Protein AF-A0AA88H3X4-F1 (afdb_monomer)

Nearest PDB structures (foldseek):
  3l4t-assembly1_A  TM=9.032E-01  e=1.169E-15  Homo sapiens
  2qmj-assembly1_A  TM=9.087E-01  e=2.671E-15  Homo sapiens
  3lpo-assembly3_C  TM=8.860E-01  e=9.380E-16  Homo sapiens
  7p2z-assembly1_AaA  TM=8.743E-01  e=2.189E-13  Homo sapiens
  3wen-assembly1_A  TM=8.353E-01  e=8.386E-11  Beta vulgaris

Secondary structure (DSSP, 8-state):
-EEEE--TTS-EEETTT-PBP---TTSEEEE---TT----EEETTEEEEEEPP-SSHHHHTTSPEEEEEE--TTSEEEEEEEE--SS-TTTTTTT--EEEEEEEEE-SSSEEEEEEEEEEE--GGGGG-EEEEEEEES--SSSEEEEEETTEE---EEEETTTTEEEE-S--EESSS-EEEEEEE-

InterPro domains:
  IPR013780 Glycosyl hydrolase, all-beta [G3DSA:2.60.40.1180] (2-49)
  IPR013780 Glycosyl hydrolase, all-beta [G3DSA:2.60.40.1180] (50-185)
  IPR048395 Glycosyl hydrolase family 31, C-terminal domain [PF21365] (2-48)

pLDDT: mean 96.77, std 2.0, range [88.94, 98.88]

Foldseek 3Di:
DDKDAAPPVWWKAFPPPLFTDDADPRRIDDDDDPPVDDTDIDTAQEKDKDFDDDPDPVVRVLGAIEIEHRHIPQRKHKYKDKAAPVDDPCCVVVLRIKMKIWIWHAPDPWKIKIKIDIPGQNNPCLQSYFHFKYKYWPAAAPDWPFKDKQNHTADQWDADNVGRIIMHGRDGHGNRHMIMMMITHD

Radius of gyration: 17.68 Å; Cα contacts (8 Å, |Δi|>4): 444; chains: 1; bounding box: 44×42×45 Å

Solvent-accessible surface area (backbone atoms only — not comparable to full-atom values): 9965 Å² total; per-residue (Å²): 101,45,83,41,81,48,71,80,94,50,44,40,23,36,64,87,81,38,40,67,66,77,52,46,100,88,25,36,36,81,39,76,40,57,99,91,43,81,77,51,70,42,56,29,37,31,33,47,77,42,63,47,85,50,99,42,68,87,58,21,75,76,40,43,31,32,37,40,37,25,28,24,95,81,43,28,21,37,32,65,47,81,45,58,88,88,73,69,81,62,32,77,83,71,45,40,25,23,29,30,41,36,42,34,39,52,83,52,99,38,34,35,38,39,37,42,38,52,78,37,76,48,27,70,71,43,58,80,32,31,35,34,35,40,37,36,26,61,49,80,44,70,46,76,76,46,38,24,52,73,83,39,80,56,78,58,60,51,74,43,46,94,47,13,35,37,40,39,46,88,46,79,42,48,56,65,46,66,50,40,38,40,37,30,38,80

Structure (mmCIF, N/CA/C/O backbone):
data_AF-A0AA88H3X4-F1
#
_entry.id   AF-A0AA88H3X4-F1
#
loop_
_atom_site.group_PDB
_atom_site.id
_atom_site.type_symbol
_atom_site.label_atom_id
_atom_site.label_alt_id
_atom_site.label_comp_id
_atom_site.label_asym_id
_atom_site.label_entity_id
_atom_site.label_seq_id
_atom_site.pdbx_PDB_ins_code
_atom_site.Cartn_x
_atom_site.Cartn_y
_atom_site.Cartn_z
_atom_site.occupancy
_atom_site.B_iso_or_equiv
_atom_site.auth_seq_id
_atom_site.auth_comp_id
_atom_site.auth_asym_id
_atom_site.auth_atom_id
_atom_site.pdbx_PDB_model_num
ATOM 1 N N . MET A 1 1 ? 14.697 -20.948 -12.585 1.00 88.94 1 MET A N 1
ATOM 2 C CA . MET A 1 1 ? 14.042 -19.770 -13.194 1.00 88.94 1 MET A CA 1
ATOM 3 C C . MET A 1 1 ? 12.749 -20.228 -13.835 1.00 88.94 1 MET A C 1
ATOM 5 O O . MET A 1 1 ? 12.667 -21.395 -14.205 1.00 88.94 1 MET A O 1
ATOM 9 N N . VAL A 1 2 ? 11.775 -19.336 -13.970 1.00 93.38 2 VAL A N 1
ATOM 10 C CA . VAL A 1 2 ? 10.568 -19.564 -14.773 1.00 93.38 2 VAL A CA 1
ATOM 11 C C . VAL A 1 2 ? 10.402 -18.415 -15.760 1.00 93.38 2 VAL A C 1
ATOM 13 O O . VAL A 1 2 ? 10.620 -17.261 -15.397 1.00 93.38 2 VAL A O 1
ATOM 16 N N . HIS A 1 3 ? 10.032 -18.744 -16.994 1.00 96.12 3 HIS A N 1
ATOM 17 C CA . HIS A 1 3 ? 9.720 -17.769 -18.032 1.00 96.12 3 HIS A CA 1
ATOM 18 C C . HIS A 1 3 ? 8.239 -17.403 -17.918 1.00 96.12 3 HIS A C 1
ATOM 20 O O . HIS A 1 3 ? 7.375 -18.252 -18.148 1.00 96.12 3 HIS A O 1
ATOM 26 N N . ALA A 1 4 ? 7.940 -16.180 -17.485 1.00 96.69 4 ALA A N 1
ATOM 27 C CA . ALA A 1 4 ? 6.591 -15.773 -17.109 1.00 96.69 4 ALA A CA 1
ATOM 28 C C . ALA A 1 4 ? 6.125 -14.551 -17.902 1.00 96.69 4 ALA A C 1
ATOM 30 O O . ALA A 1 4 ? 6.890 -13.616 -18.130 1.00 96.69 4 ALA A O 1
ATOM 31 N N . TYR A 1 5 ? 4.850 -14.557 -18.289 1.00 97.06 5 TYR A N 1
ATOM 32 C CA . TYR A 1 5 ? 4.199 -13.410 -18.913 1.00 97.06 5 TYR A CA 1
ATOM 33 C C . TYR A 1 5 ? 3.761 -12.391 -17.858 1.00 97.06 5 TYR A C 1
ATOM 35 O O . TYR A 1 5 ? 3.094 -12.742 -16.883 1.00 97.06 5 TYR A O 1
ATOM 43 N N . PHE A 1 6 ? 4.063 -11.120 -18.102 1.00 97.44 6 PHE A N 1
ATOM 44 C CA . PHE A 1 6 ? 3.642 -9.980 -17.302 1.00 97.44 6 PHE A CA 1
ATOM 45 C C . PHE A 1 6 ? 2.730 -9.073 -18.138 1.00 97.44 6 PHE A C 1
ATOM 47 O O . PHE A 1 6 ? 3.184 -8.464 -19.108 1.00 97.44 6 PHE A O 1
ATOM 54 N N . PRO A 1 7 ? 1.442 -8.931 -17.770 1.00 95.62 7 PRO A N 1
ATOM 55 C CA . PRO A 1 7 ? 0.517 -8.070 -18.498 1.00 95.62 7 PRO A CA 1
ATOM 56 C C . PRO A 1 7 ? 1.018 -6.622 -18.593 1.00 95.62 7 PRO A C 1
ATOM 58 O O . PRO A 1 7 ? 1.178 -5.949 -17.572 1.00 95.62 7 PRO A O 1
ATOM 61 N N . SER A 1 8 ? 1.184 -6.121 -19.821 1.00 92.19 8 SER A N 1
ATOM 62 C CA . SER A 1 8 ? 1.786 -4.809 -20.126 1.00 92.19 8 SER A CA 1
ATOM 63 C C . SER A 1 8 ? 0.947 -3.599 -19.707 1.00 92.19 8 SER A C 1
ATOM 65 O O . SER A 1 8 ? 1.437 -2.475 -19.677 1.00 92.19 8 SER A O 1
ATOM 67 N N . SER A 1 9 ? -0.317 -3.813 -19.335 1.00 90.19 9 SER A N 1
ATOM 68 C CA . SER A 1 9 ? -1.214 -2.766 -18.821 1.00 90.19 9 SER A CA 1
ATOM 69 C C . SER A 1 9 ? -0.794 -2.175 -17.466 1.00 90.19 9 SER A C 1
ATOM 71 O O . SER A 1 9 ? -1.491 -1.312 -16.932 1.00 90.19 9 SER A O 1
ATOM 73 N N . SER A 1 10 ? 0.269 -2.690 -16.842 1.00 92.88 10 SER A N 1
ATOM 74 C CA . SER A 1 10 ? 0.661 -2.300 -15.494 1.00 92.88 10 SER A CA 1
ATOM 75 C C . SER A 1 10 ? 2.145 -2.520 -15.231 1.00 92.88 10 SER A C 1
ATOM 77 O O . SER A 1 10 ? 2.826 -3.252 -15.946 1.00 92.88 10 SER A O 1
ATOM 79 N N . ILE A 1 11 ? 2.617 -1.890 -14.160 1.00 96.62 11 ILE A N 1
ATOM 80 C CA . ILE A 1 11 ? 3.927 -2.152 -13.575 1.00 96.62 11 ILE A CA 1
ATOM 81 C C . ILE A 1 11 ? 3.783 -3.329 -12.609 1.00 96.62 11 ILE A C 1
ATOM 83 O O . ILE A 1 11 ? 2.755 -3.463 -11.943 1.00 96.62 11 ILE A O 1
ATOM 87 N N . TRP A 1 12 ? 4.809 -4.168 -12.518 1.00 98.12 12 TRP A N 1
ATOM 88 C CA . TRP A 1 12 ? 4.856 -5.293 -11.591 1.00 98.12 12 TRP A CA 1
ATOM 89 C C . TRP A 1 12 ? 6.077 -5.163 -10.697 1.00 98.12 12 TRP A C 1
ATOM 91 O O . TRP A 1 12 ? 7.164 -4.865 -11.184 1.00 98.12 12 TRP A O 1
ATOM 101 N N . TYR A 1 13 ? 5.897 -5.390 -9.402 1.00 98.25 13 TYR A N 1
ATOM 102 C CA . TYR A 1 13 ? 6.960 -5.335 -8.407 1.00 98.25 13 TYR A CA 1
ATOM 103 C C . TYR A 1 13 ? 7.118 -6.696 -7.744 1.00 98.25 13 TYR A C 1
ATOM 105 O O . TYR A 1 13 ? 6.120 -7.300 -7.368 1.00 98.25 13 TYR A O 1
ATOM 113 N N . ASP A 1 14 ? 8.341 -7.175 -7.565 1.00 96.75 14 ASP A N 1
ATOM 114 C CA . ASP A 1 14 ? 8.616 -8.363 -6.759 1.00 96.75 14 ASP A CA 1
ATOM 115 C C . ASP A 1 14 ? 8.102 -8.166 -5.322 1.00 96.75 14 ASP A C 1
ATOM 117 O O . ASP A 1 14 ? 8.343 -7.134 -4.695 1.00 96.75 14 ASP A O 1
ATOM 121 N N . TYR A 1 15 ? 7.368 -9.141 -4.788 1.00 96.06 15 TYR A N 1
ATOM 122 C CA . TYR A 1 15 ? 6.722 -9.029 -3.477 1.00 96.06 15 TYR A CA 1
ATOM 123 C C . TYR A 1 15 ? 7.723 -8.958 -2.313 1.00 96.06 15 TYR A C 1
ATOM 125 O O . TYR A 1 15 ? 7.434 -8.330 -1.292 1.00 96.06 15 TYR A O 1
ATOM 133 N N . TYR A 1 16 ? 8.885 -9.599 -2.447 1.00 93.81 16 TYR A N 1
ATOM 134 C CA . TYR A 1 16 ? 9.859 -9.737 -1.363 1.00 93.81 16 TYR A CA 1
ATOM 135 C C . TYR A 1 16 ? 10.829 -8.550 -1.311 1.00 93.81 16 TYR A C 1
ATOM 137 O O . TYR A 1 16 ? 11.045 -7.946 -0.261 1.00 93.81 16 TYR A O 1
ATOM 145 N N . GLY A 1 17 ? 11.413 -8.211 -2.457 1.00 92.25 17 GLY A N 1
ATOM 146 C CA . GLY A 1 17 ? 12.406 -7.165 -2.649 1.00 92.25 17 GLY A CA 1
ATOM 147 C C . GLY A 1 17 ? 11.831 -5.842 -3.150 1.00 92.25 17 GLY A C 1
ATOM 148 O O . GLY A 1 17 ? 12.506 -4.821 -3.053 1.00 92.25 17 GLY A O 1
ATOM 149 N N . GLY A 1 18 ? 10.600 -5.802 -3.656 1.00 96.00 18 GLY A N 1
ATOM 150 C CA . GLY A 1 18 ? 9.983 -4.570 -4.159 1.00 96.00 18 GLY A CA 1
ATOM 151 C C . GLY A 1 18 ? 10.575 -4.058 -5.476 1.00 96.00 18 GLY A C 1
ATOM 152 O O . GLY A 1 18 ? 10.276 -2.937 -5.881 1.00 96.00 18 GLY A O 1
ATOM 153 N N . GLN A 1 19 ? 11.424 -4.850 -6.135 1.00 96.31 19 GLN A N 1
ATOM 154 C CA . GLN A 1 19 ? 12.060 -4.485 -7.399 1.00 96.31 19 GLN A CA 1
ATOM 155 C C . GLN A 1 19 ? 11.031 -4.492 -8.525 1.00 96.31 19 GLN A C 1
ATOM 157 O O . GLN A 1 19 ? 10.244 -5.428 -8.637 1.00 96.31 19 GLN A O 1
ATOM 162 N N . GLN A 1 20 ? 11.053 -3.476 -9.382 1.00 96.50 20 GLN A N 1
ATOM 163 C CA . GLN A 1 20 ? 10.222 -3.475 -10.577 1.00 96.50 20 GLN A CA 1
ATOM 164 C C . GLN A 1 20 ? 10.706 -4.545 -11.570 1.00 96.50 20 GLN A C 1
ATOM 166 O O . GLN A 1 20 ? 11.883 -4.594 -11.928 1.00 96.50 20 GLN A O 1
ATOM 171 N N . VAL A 1 21 ? 9.781 -5.365 -12.061 1.00 96.06 21 VAL A N 1
ATOM 172 C CA . VAL A 1 21 ? 10.028 -6.303 -13.158 1.00 96.06 21 VAL A CA 1
ATOM 173 C C . VAL A 1 21 ? 10.183 -5.517 -14.456 1.00 96.06 21 VAL A C 1
ATOM 175 O O . VAL A 1 21 ? 9.422 -4.585 -14.723 1.00 96.06 21 VAL A O 1
ATOM 178 N N . SER A 1 22 ? 11.147 -5.920 -15.282 1.00 93.19 22 SER A N 1
ATOM 179 C CA . SER A 1 22 ? 11.373 -5.360 -16.619 1.00 93.19 22 SER A CA 1
ATOM 180 C C . SER A 1 22 ? 11.138 -6.436 -17.683 1.00 93.19 22 SER A C 1
ATOM 182 O O . SER A 1 22 ? 12.099 -7.086 -18.097 1.00 93.19 22 SER A O 1
ATOM 184 N N . PRO A 1 23 ? 9.879 -6.678 -18.098 1.00 94.06 23 PRO A N 1
ATOM 185 C CA . PRO A 1 23 ? 9.593 -7.618 -19.173 1.00 94.06 23 PRO A CA 1
ATOM 186 C C . PRO A 1 23 ? 10.193 -7.153 -20.501 1.00 94.06 23 PRO A C 1
ATOM 188 O O . PRO A 1 23 ? 10.325 -5.952 -20.750 1.00 94.06 23 PRO A O 1
ATOM 191 N N . GLY A 1 24 ? 10.522 -8.113 -21.362 1.00 91.25 24 GLY A N 1
ATOM 192 C CA . GLY A 1 24 ? 10.868 -7.870 -22.754 1.00 91.25 24 GLY A CA 1
ATOM 193 C C . GLY A 1 24 ? 9.712 -7.240 -23.532 1.00 91.25 24 GLY A C 1
ATOM 194 O O . GLY A 1 24 ? 8.592 -7.084 -23.041 1.00 91.25 24 GLY A O 1
ATOM 195 N N . THR A 1 25 ? 9.969 -6.879 -24.788 1.00 90.62 25 THR A N 1
ATOM 196 C CA . THR A 1 25 ? 8.952 -6.281 -25.671 1.00 90.62 25 THR A CA 1
ATOM 197 C C . THR A 1 25 ? 7.786 -7.226 -25.984 1.00 90.62 25 THR A C 1
ATOM 199 O O . THR A 1 25 ? 6.717 -6.764 -26.375 1.00 90.62 25 THR A O 1
ATOM 202 N N . ASP A 1 26 ? 7.972 -8.530 -25.789 1.00 92.69 26 ASP A N 1
ATOM 203 C CA . ASP A 1 26 ? 6.954 -9.583 -25.867 1.00 92.69 26 ASP A CA 1
ATOM 204 C C . ASP A 1 26 ? 6.108 -9.719 -24.584 1.00 92.69 26 ASP A C 1
ATOM 206 O O . ASP A 1 26 ? 5.132 -10.471 -24.556 1.00 92.69 26 ASP A O 1
ATOM 210 N N . GLY A 1 27 ? 6.449 -8.970 -23.530 1.00 95.00 27 GLY A N 1
ATOM 211 C CA . GLY A 1 27 ? 5.783 -8.997 -22.233 1.00 95.00 27 GLY A CA 1
ATOM 212 C C . GLY A 1 27 ? 6.243 -10.129 -21.315 1.00 95.00 27 GLY A C 1
ATOM 213 O O . GLY A 1 27 ? 5.625 -10.326 -20.273 1.00 95.00 27 GLY A O 1
ATOM 214 N N . TYR A 1 28 ? 7.304 -10.864 -21.653 1.00 97.19 28 TYR A N 1
ATOM 215 C CA . TYR A 1 28 ? 7.821 -11.944 -20.813 1.00 97.19 28 TYR A CA 1
ATOM 216 C C . TYR A 1 28 ? 9.079 -11.535 -20.044 1.00 97.19 28 TYR A C 1
ATOM 218 O O . TYR A 1 28 ? 9.852 -10.686 -20.481 1.00 97.19 28 TYR A O 1
ATOM 226 N N . ALA A 1 29 ? 9.300 -12.148 -18.883 1.00 96.38 29 ALA A N 1
ATOM 227 C CA . ALA A 1 29 ? 10.552 -12.046 -18.140 1.00 96.38 29 ALA A CA 1
ATOM 228 C C . ALA A 1 29 ? 10.930 -13.399 -17.532 1.00 96.38 29 ALA A C 1
ATOM 230 O O . ALA A 1 29 ? 10.062 -14.161 -17.095 1.00 96.38 29 ALA A O 1
ATOM 231 N N . ASP A 1 30 ? 12.232 -13.663 -17.447 1.00 95.50 30 ASP A N 1
ATOM 232 C CA . ASP A 1 30 ? 12.750 -14.761 -16.639 1.00 95.50 30 ASP A CA 1
ATOM 233 C C . ASP A 1 30 ? 12.841 -14.315 -15.182 1.00 95.50 30 ASP A C 1
ATOM 235 O O . ASP A 1 30 ? 13.535 -13.353 -14.850 1.00 95.50 30 ASP A O 1
ATOM 239 N N . VAL A 1 31 ? 12.140 -15.024 -14.300 1.00 94.69 31 VAL A N 1
ATOM 240 C CA . VAL A 1 31 ? 12.148 -14.735 -12.864 1.00 94.69 31 VAL A CA 1
ATOM 241 C C . VAL A 1 31 ? 12.778 -15.867 -12.069 1.00 94.69 31 VAL A C 1
ATOM 243 O O . VAL A 1 31 ? 12.653 -17.059 -12.386 1.00 94.69 31 VAL A O 1
ATOM 246 N N . ASN A 1 32 ? 13.488 -15.484 -11.010 1.00 92.50 32 ASN A N 1
ATOM 247 C CA . ASN A 1 32 ? 14.066 -16.437 -10.078 1.00 92.50 32 ASN A CA 1
ATOM 248 C C . ASN A 1 32 ? 12.949 -17.158 -9.317 1.00 92.50 32 ASN A C 1
ATOM 250 O O . ASN A 1 32 ? 12.068 -16.540 -8.732 1.00 92.50 32 ASN A O 1
ATOM 254 N N . ALA A 1 33 ? 13.011 -18.485 -9.351 1.00 93.62 33 ALA A N 1
ATOM 255 C CA . ALA A 1 33 ? 12.082 -19.389 -8.683 1.00 93.62 33 ALA A CA 1
ATOM 256 C C . ALA A 1 33 ? 12.889 -20.585 -8.150 1.00 93.62 33 ALA A C 1
ATOM 258 O O . ALA A 1 33 ? 12.890 -21.653 -8.773 1.00 93.62 33 ALA A O 1
ATOM 259 N N . PRO A 1 34 ? 13.726 -20.376 -7.117 1.00 94.44 34 PRO A N 1
ATOM 260 C CA . PRO A 1 34 ? 14.387 -21.474 -6.421 1.00 94.44 34 PRO A CA 1
ATOM 261 C C . PRO A 1 34 ? 13.350 -22.356 -5.706 1.00 94.44 34 PRO A C 1
ATOM 263 O O . PRO A 1 34 ? 12.201 -21.961 -5.524 1.00 94.44 34 PRO A O 1
ATOM 266 N N . LEU A 1 35 ? 13.748 -23.565 -5.300 1.00 95.44 35 LEU A N 1
ATOM 267 C CA . LEU A 1 35 ? 12.832 -24.558 -4.714 1.00 95.44 35 LEU A CA 1
ATOM 268 C C . LEU A 1 35 ? 12.121 -24.077 -3.438 1.00 95.44 35 LEU A C 1
ATOM 270 O O . LEU A 1 35 ? 11.059 -24.593 -3.103 1.00 95.44 35 LEU A O 1
ATOM 274 N N . ASP A 1 36 ? 12.707 -23.116 -2.730 1.00 95.25 36 ASP A N 1
ATOM 275 C CA . ASP A 1 36 ? 12.213 -22.563 -1.471 1.00 95.25 36 ASP A CA 1
ATOM 276 C C . ASP A 1 36 ? 11.421 -21.255 -1.635 1.00 95.25 36 ASP A C 1
ATOM 278 O O . ASP A 1 36 ? 10.876 -20.750 -0.654 1.00 95.25 36 ASP A O 1
ATOM 282 N N . THR A 1 37 ? 11.332 -20.703 -2.851 1.00 92.75 37 THR A N 1
ATOM 283 C CA . THR A 1 37 ? 10.716 -19.392 -3.084 1.00 92.75 37 THR A CA 1
ATOM 284 C C . THR A 1 37 ? 9.799 -19.415 -4.299 1.00 92.75 37 THR A C 1
ATOM 286 O O . THR A 1 37 ? 10.232 -19.591 -5.439 1.00 92.75 37 THR A O 1
ATOM 289 N N . MET A 1 38 ? 8.512 -19.158 -4.059 1.00 94.94 38 MET A N 1
ATOM 290 C CA . MET A 1 38 ? 7.544 -18.941 -5.129 1.00 94.94 38 MET A CA 1
ATOM 291 C C . MET A 1 38 ? 7.626 -17.487 -5.621 1.00 94.94 38 MET A C 1
ATOM 293 O O . MET A 1 38 ? 7.558 -16.578 -4.795 1.00 94.94 38 MET A O 1
ATOM 297 N N . PRO A 1 39 ? 7.732 -17.229 -6.937 1.00 95.38 39 PRO A N 1
ATOM 298 C CA . PRO A 1 39 ? 7.762 -15.867 -7.460 1.00 95.38 39 PRO A CA 1
ATOM 299 C C . PRO A 1 39 ? 6.381 -15.211 -7.324 1.00 95.38 39 PRO A C 1
ATOM 301 O O . PRO A 1 39 ? 5.411 -15.643 -7.948 1.00 95.38 39 PRO A O 1
ATOM 304 N N . ILE A 1 40 ? 6.288 -14.151 -6.520 1.00 97.06 40 ILE A N 1
ATOM 305 C CA . ILE A 1 40 ? 5.051 -13.397 -6.271 1.00 97.06 40 ILE A CA 1
ATOM 306 C C . ILE A 1 40 ? 5.296 -11.941 -6.643 1.00 97.06 40 ILE A C 1
ATOM 308 O O . ILE A 1 40 ? 6.313 -11.366 -6.266 1.00 97.06 40 ILE A O 1
ATOM 312 N N . HIS A 1 41 ? 4.340 -11.334 -7.345 1.00 97.69 41 HIS A N 1
ATOM 313 C CA . HIS A 1 41 ? 4.450 -9.952 -7.794 1.00 97.69 41 HIS A CA 1
ATOM 314 C C . HIS A 1 41 ? 3.217 -9.133 -7.420 1.00 97.69 41 HIS A C 1
ATOM 316 O O . HIS A 1 41 ? 2.086 -9.617 -7.449 1.00 97.69 41 HIS A O 1
ATOM 322 N N . ILE A 1 42 ? 3.450 -7.870 -7.084 1.00 98.31 42 ILE A N 1
ATOM 323 C CA . ILE A 1 42 ? 2.444 -6.871 -6.753 1.00 98.31 42 ILE A CA 1
ATOM 324 C C . ILE A 1 42 ? 2.222 -5.992 -7.978 1.00 98.31 42 ILE A C 1
ATOM 326 O O . ILE A 1 42 ? 3.165 -5.452 -8.556 1.00 98.31 42 ILE A O 1
ATOM 330 N N . ARG A 1 43 ? 0.959 -5.821 -8.357 1.00 98.44 43 ARG A N 1
ATOM 331 C CA . ARG A 1 43 ? 0.566 -4.917 -9.434 1.00 98.44 43 ARG A CA 1
ATOM 332 C C . ARG A 1 43 ? 0.641 -3.459 -8.966 1.00 98.44 43 ARG A C 1
ATOM 334 O O . ARG A 1 43 ? 0.105 -3.121 -7.912 1.00 98.44 43 ARG A O 1
ATOM 341 N N . GLY A 1 44 ? 1.253 -2.592 -9.766 1.00 98.69 44 GLY A N 1
ATOM 342 C CA . GLY A 1 44 ? 1.237 -1.145 -9.563 1.00 98.69 44 GLY A CA 1
ATOM 343 C C . GLY A 1 44 ? -0.173 -0.562 -9.677 1.00 98.69 44 GLY A C 1
ATOM 344 O O . GLY A 1 44 ? -1.009 -1.053 -10.435 1.00 98.69 44 GLY A O 1
ATOM 345 N N . GLY A 1 45 ? -0.443 0.490 -8.913 1.00 98.62 45 GLY A N 1
ATOM 346 C CA . GLY A 1 45 ? -1.768 1.093 -8.778 1.00 98.62 45 GLY A CA 1
ATOM 347 C C . GLY A 1 45 ? -2.541 0.612 -7.553 1.00 98.62 45 GLY A C 1
ATOM 348 O O . GLY A 1 45 ? -3.651 1.091 -7.318 1.00 98.62 45 GLY A O 1
ATOM 349 N N . TYR A 1 46 ? -1.968 -0.286 -6.748 1.00 98.69 46 TYR A N 1
ATOM 350 C CA . TYR A 1 46 ? -2.659 -0.917 -5.627 1.00 98.69 46 TYR A CA 1
ATOM 351 C C . TYR A 1 46 ? -1.943 -0.713 -4.292 1.00 98.69 46 TYR A C 1
ATOM 353 O O . TYR A 1 46 ? -0.715 -0.732 -4.200 1.00 98.69 46 TYR A O 1
ATOM 361 N N . ILE A 1 47 ? -2.743 -0.533 -3.242 1.00 98.88 47 ILE A N 1
ATOM 362 C CA . ILE A 1 47 ? -2.296 -0.489 -1.850 1.00 98.88 47 ILE A CA 1
ATOM 363 C C . ILE A 1 47 ? -2.780 -1.756 -1.151 1.00 98.88 47 ILE A C 1
ATOM 365 O O . ILE A 1 47 ? -3.979 -2.031 -1.125 1.00 98.88 47 ILE A O 1
ATOM 369 N N . ILE A 1 48 ? -1.848 -2.516 -0.578 1.00 98.56 48 ILE A N 1
ATOM 370 C CA . ILE A 1 48 ? -2.114 -3.795 0.082 1.00 98.56 48 ILE A CA 1
ATOM 371 C C . ILE A 1 48 ? -1.882 -3.642 1.592 1.00 98.56 48 ILE A C 1
ATOM 373 O O . ILE A 1 48 ? -0.732 -3.455 2.008 1.00 98.56 48 ILE A O 1
ATOM 377 N N . PRO A 1 49 ? -2.933 -3.734 2.428 1.00 98.19 49 PRO A N 1
ATOM 378 C CA . PRO A 1 49 ? -2.778 -3.879 3.870 1.00 98.19 49 PRO A CA 1
ATOM 379 C C . PRO A 1 49 ? -2.272 -5.287 4.208 1.00 98.19 49 PRO A C 1
ATOM 381 O O . PRO A 1 49 ? -2.739 -6.286 3.665 1.00 98.19 49 PRO A O 1
ATOM 384 N N . LYS A 1 50 ? -1.317 -5.373 5.131 1.00 97.31 50 LYS A N 1
ATOM 385 C CA . LYS A 1 50 ? -0.740 -6.620 5.642 1.00 97.31 50 LYS A CA 1
ATOM 386 C C . LYS A 1 50 ? -0.779 -6.591 7.158 1.00 97.31 50 LYS A C 1
ATOM 388 O O . LYS A 1 50 ? -0.319 -5.623 7.749 1.00 97.31 50 LYS A O 1
ATOM 393 N N . GLN A 1 51 ? -1.240 -7.656 7.794 1.00 97.38 51 GLN A N 1
ATOM 394 C CA . GLN A 1 51 ? -1.152 -7.783 9.247 1.00 97.38 51 GLN A CA 1
ATOM 395 C C . GLN A 1 51 ? 0.098 -8.582 9.624 1.00 97.38 51 GLN A C 1
ATOM 397 O O . GLN A 1 51 ? 0.386 -9.600 8.990 1.00 97.38 51 GLN A O 1
ATOM 402 N N . THR A 1 52 ? 0.850 -8.131 10.632 1.00 97.06 52 THR A N 1
ATOM 403 C CA . THR A 1 52 ? 2.031 -8.858 11.128 1.00 97.06 52 THR A CA 1
ATOM 404 C C . THR A 1 52 ? 1.626 -10.291 11.503 1.00 97.06 52 THR A C 1
ATOM 406 O O . THR A 1 52 ? 0.654 -10.454 12.240 1.00 97.06 52 THR A O 1
ATOM 409 N N . PRO A 1 53 ? 2.307 -11.335 10.996 1.00 96.94 53 PRO A N 1
ATOM 410 C CA . PRO A 1 53 ? 1.861 -12.718 11.156 1.00 96.94 53 PRO A CA 1
ATOM 4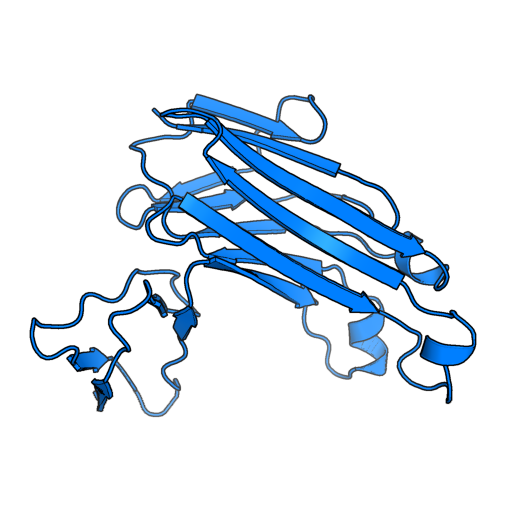11 C C . PRO A 1 53 ? 1.889 -13.176 12.620 1.00 96.94 53 PRO A C 1
ATOM 413 O O . PRO A 1 53 ? 2.751 -12.767 13.396 1.00 96.94 53 PRO A O 1
ATOM 416 N N . GLY A 1 54 ? 0.938 -14.034 12.986 1.00 95.44 54 GLY A N 1
ATOM 417 C CA . GLY A 1 54 ? 0.915 -14.784 14.245 1.00 95.44 54 GLY A CA 1
ATOM 418 C C . GLY A 1 54 ? 0.923 -16.290 13.971 1.00 95.44 54 GLY A C 1
ATOM 419 O O . GLY A 1 54 ? 0.818 -16.707 12.819 1.00 95.44 54 GLY A O 1
ATOM 420 N N . LEU A 1 55 ? 1.022 -17.116 15.016 1.00 96.75 55 LEU A N 1
ATOM 421 C CA . LEU A 1 55 ? 0.966 -18.580 14.858 1.00 96.75 55 LEU A CA 1
ATOM 422 C C . LEU A 1 55 ? -0.447 -19.085 14.520 1.00 96.75 55 LEU A C 1
ATOM 424 O O . LEU A 1 55 ? -0.609 -20.185 13.999 1.00 96.75 55 LEU A O 1
ATOM 428 N N . SER A 1 56 ? -1.469 -18.281 14.817 1.00 97.12 56 SER A N 1
ATOM 429 C CA . SER A 1 56 ? -2.868 -18.522 14.469 1.00 97.12 56 SER A CA 1
ATOM 430 C C . SER A 1 56 ? -3.556 -17.207 14.112 1.00 97.12 56 SER A C 1
ATOM 432 O O . SER A 1 56 ? -3.116 -16.136 14.535 1.00 97.12 56 SER A O 1
ATOM 434 N N . THR A 1 57 ? -4.674 -17.274 13.389 1.00 94.94 57 THR A N 1
ATOM 435 C CA . THR A 1 57 ? -5.507 -16.095 13.089 1.00 94.94 57 THR A CA 1
ATOM 436 C C . THR A 1 57 ? -6.108 -15.482 14.356 1.00 94.94 57 THR A C 1
ATOM 438 O O . THR A 1 57 ? -6.191 -14.261 14.471 1.00 94.94 57 THR A O 1
ATOM 441 N N . ALA A 1 58 ? -6.432 -16.312 15.354 1.00 94.81 58 ALA A N 1
ATOM 442 C CA . ALA A 1 58 ? -6.910 -15.869 16.663 1.00 94.81 58 ALA A CA 1
ATOM 443 C C . ALA A 1 58 ? -5.886 -14.996 17.408 1.00 94.81 58 ALA A C 1
ATOM 445 O O . ALA A 1 58 ? -6.276 -14.078 18.124 1.00 94.81 58 ALA A O 1
ATOM 446 N N . GLN A 1 59 ? -4.587 -15.256 17.228 1.00 94.00 59 GLN A N 1
ATOM 447 C CA . GLN A 1 59 ? -3.522 -14.392 17.738 1.00 94.00 59 GLN A CA 1
ATOM 448 C C . GLN A 1 59 ? -3.262 -13.211 16.793 1.00 94.00 59 GLN A C 1
ATOM 450 O O . GLN A 1 59 ? -3.158 -12.070 17.238 1.00 94.00 59 GLN A O 1
ATOM 455 N N . GLN A 1 60 ? -3.169 -13.483 15.487 1.00 96.19 60 GLN A N 1
ATOM 456 C CA . GLN A 1 60 ? -2.820 -12.499 14.466 1.00 96.19 60 GLN A CA 1
ATOM 457 C C . GLN A 1 60 ? -3.800 -11.330 14.428 1.00 96.19 60 GLN A C 1
ATOM 459 O O . GLN A 1 60 ? -3.356 -10.214 14.186 1.00 96.19 60 GLN A O 1
ATOM 464 N N . LYS A 1 61 ? -5.092 -11.544 14.715 1.00 94.75 61 LYS A N 1
ATOM 465 C CA . LYS A 1 61 ? -6.109 -10.483 14.645 1.00 94.75 61 LYS A CA 1
ATOM 466 C C . LYS A 1 61 ? -5.816 -9.268 15.532 1.00 94.75 61 LYS A C 1
ATOM 468 O O . LYS A 1 61 ? -6.304 -8.184 15.230 1.00 94.75 61 LYS A O 1
ATOM 473 N N . PHE A 1 62 ? -4.979 -9.419 16.561 1.00 94.31 62 PHE A N 1
ATOM 474 C CA . PHE A 1 62 ? -4.548 -8.336 17.454 1.00 94.31 62 PHE A CA 1
ATOM 475 C C . PHE A 1 62 ? -3.221 -7.675 17.049 1.00 94.31 62 PHE A C 1
ATOM 477 O O . PHE A 1 62 ? -2.806 -6.694 17.663 1.00 94.31 62 PHE A O 1
ATOM 484 N N . ASN A 1 63 ? -2.536 -8.205 16.036 1.00 97.12 63 ASN A N 1
ATOM 485 C CA . ASN A 1 63 ? -1.248 -7.692 15.597 1.00 97.12 63 ASN A CA 1
ATOM 486 C C . ASN A 1 63 ? -1.400 -6.401 14.775 1.00 97.12 63 ASN A C 1
ATOM 488 O O . ASN A 1 63 ? -2.422 -6.203 14.107 1.00 97.12 63 ASN A O 1
ATOM 492 N N . PRO A 1 64 ? -0.368 -5.539 14.758 1.00 97.56 64 PRO A N 1
ATOM 493 C CA . PRO A 1 64 ? -0.390 -4.318 13.968 1.00 97.56 64 PRO A CA 1
ATOM 494 C C . PRO A 1 64 ? -0.388 -4.596 12.463 1.00 97.56 64 PRO A C 1
ATOM 496 O O . PRO A 1 64 ? 0.016 -5.664 11.985 1.00 97.56 64 PRO A O 1
ATOM 499 N N . TYR A 1 65 ? -0.811 -3.582 11.718 1.00 98.19 65 TYR A N 1
ATOM 500 C CA . TYR A 1 65 ? -0.838 -3.570 10.267 1.00 98.19 65 TYR A CA 1
ATOM 501 C C . TYR A 1 65 ? 0.373 -2.843 9.682 1.00 98.19 65 TYR A 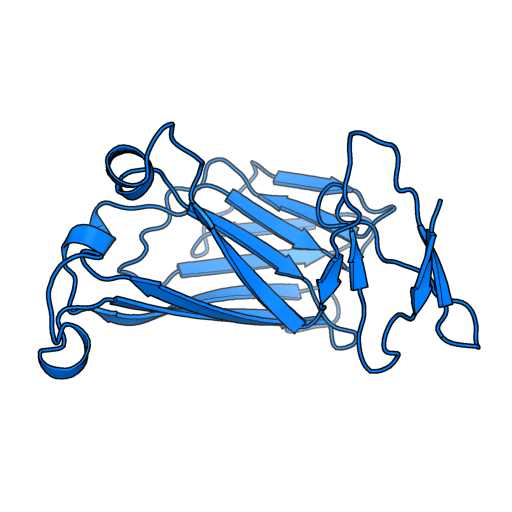C 1
ATOM 503 O O . TYR A 1 65 ? 0.997 -1.980 10.298 1.00 98.19 65 TYR A O 1
ATOM 511 N N . ASN A 1 66 ? 0.672 -3.182 8.437 1.00 97.94 66 ASN A N 1
ATOM 512 C CA . ASN A 1 66 ? 1.645 -2.537 7.575 1.00 97.94 66 ASN A CA 1
ATOM 513 C C . ASN A 1 66 ? 1.003 -2.325 6.198 1.00 97.94 66 ASN A C 1
ATOM 515 O O . ASN A 1 66 ? 0.139 -3.107 5.799 1.00 97.94 66 ASN A O 1
ATOM 519 N N . LEU A 1 67 ? 1.428 -1.311 5.447 1.00 98.12 67 LEU A N 1
ATOM 520 C CA . LEU A 1 67 ? 0.962 -1.096 4.071 1.00 98.12 67 LEU A CA 1
ATOM 521 C C . LEU A 1 67 ? 2.082 -1.297 3.066 1.00 98.12 67 LEU A C 1
ATOM 523 O O . LEU A 1 67 ? 3.206 -0.848 3.281 1.00 98.12 67 LEU A O 1
ATOM 527 N N . VAL A 1 68 ? 1.738 -1.895 1.930 1.00 98.75 68 VAL A N 1
ATOM 528 C CA . VAL A 1 68 ? 2.541 -1.820 0.709 1.00 98.75 68 VAL A CA 1
ATOM 529 C C . VAL A 1 68 ? 1.798 -0.954 -0.298 1.00 98.75 68 VAL A C 1
ATOM 531 O O . VAL A 1 68 ? 0.690 -1.288 -0.699 1.00 98.75 68 VAL A O 1
ATOM 534 N N . VAL A 1 69 ? 2.398 0.161 -0.694 1.00 98.88 69 VAL A N 1
ATOM 535 C CA . VAL A 1 69 ? 1.897 1.102 -1.697 1.00 98.88 69 VAL A CA 1
ATOM 536 C C . VAL A 1 69 ? 2.688 0.866 -2.980 1.00 98.88 69 VAL A C 1
ATOM 538 O O . VAL A 1 69 ? 3.816 1.334 -3.107 1.00 98.88 69 VAL A O 1
ATOM 541 N N . ALA A 1 70 ? 2.128 0.118 -3.928 1.00 98.81 70 ALA A N 1
ATOM 542 C CA . ALA A 1 70 ? 2.768 -0.125 -5.217 1.00 98.81 70 ALA A CA 1
ATOM 543 C C . ALA A 1 70 ? 2.274 0.906 -6.234 1.00 98.81 70 ALA A C 1
ATOM 545 O O . ALA A 1 70 ? 1.130 0.830 -6.680 1.00 98.81 70 ALA A O 1
ATOM 546 N N . LEU A 1 71 ? 3.108 1.884 -6.590 1.00 98.69 71 LEU A N 1
ATOM 547 C CA . LEU A 1 71 ? 2.711 2.963 -7.495 1.00 98.69 71 LEU A CA 1
ATOM 548 C C . LEU A 1 71 ? 2.570 2.463 -8.940 1.00 98.69 71 LEU A C 1
ATOM 550 O O . LEU A 1 71 ? 3.327 1.608 -9.397 1.00 98.69 71 LEU A O 1
ATOM 554 N N . ASP A 1 72 ? 1.590 2.977 -9.677 1.00 98.00 72 ASP A N 1
ATOM 555 C CA . ASP A 1 72 ? 1.484 2.764 -11.122 1.00 98.00 72 ASP A CA 1
AT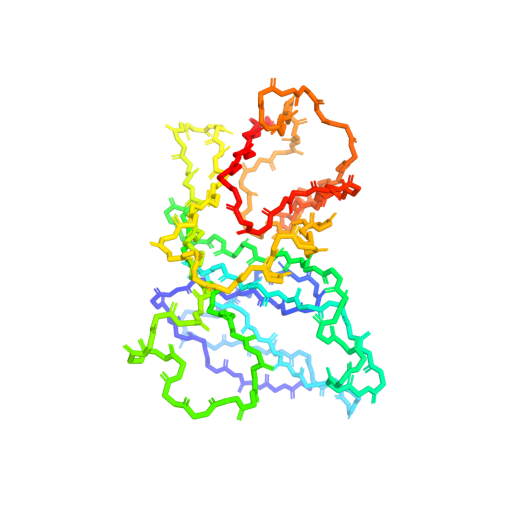OM 556 C C . ASP A 1 72 ? 2.390 3.727 -11.917 1.00 98.00 72 ASP A C 1
ATOM 558 O O . ASP A 1 72 ? 3.142 4.542 -11.371 1.00 98.00 72 ASP A O 1
ATOM 562 N N . SER A 1 73 ? 2.299 3.660 -13.247 1.00 96.12 73 SER A N 1
ATOM 563 C CA . SER A 1 73 ? 3.016 4.564 -14.154 1.00 96.12 73 SER A CA 1
ATOM 564 C C . SER A 1 73 ? 2.624 6.036 -13.986 1.00 96.12 73 SER A C 1
ATOM 566 O O . SER A 1 73 ? 3.403 6.915 -14.343 1.00 96.12 73 SER A O 1
ATOM 568 N N . ASN A 1 74 ? 1.446 6.315 -13.422 1.00 96.88 74 ASN A N 1
ATOM 569 C CA . ASN A 1 74 ? 0.972 7.661 -13.106 1.00 96.88 74 ASN A CA 1
ATOM 570 C C . ASN A 1 74 ? 1.344 8.096 -11.682 1.00 96.88 74 ASN A C 1
ATOM 572 O O . ASN A 1 74 ? 0.907 9.161 -11.242 1.00 96.88 74 ASN A O 1
ATOM 576 N N . GLN A 1 75 ? 2.140 7.292 -10.968 1.00 97.94 75 GLN A N 1
ATOM 577 C CA . GLN A 1 75 ? 2.547 7.531 -9.586 1.00 97.94 75 GLN A CA 1
ATOM 578 C C . GLN A 1 75 ? 1.343 7.628 -8.637 1.00 97.94 75 GLN A C 1
ATOM 580 O O . GLN A 1 75 ? 1.268 8.498 -7.765 1.00 97.94 75 GLN A O 1
ATOM 585 N N . LYS A 1 76 ? 0.374 6.729 -8.836 1.00 98.50 76 LYS A N 1
ATOM 586 C CA . LYS A 1 76 ? -0.828 6.591 -8.015 1.00 98.50 76 LYS A CA 1
ATOM 587 C C . LYS A 1 76 ? -0.988 5.164 -7.520 1.00 98.50 76 LYS A C 1
ATOM 589 O O . LYS A 1 76 ? -0.516 4.217 -8.144 1.00 98.50 76 LYS A O 1
ATOM 594 N N . ALA A 1 77 ? -1.689 5.015 -6.404 1.00 98.81 77 ALA A N 1
ATOM 595 C CA . ALA A 1 77 ? -2.163 3.725 -5.932 1.00 98.81 77 ALA A CA 1
ATOM 596 C C . ALA A 1 77 ? -3.427 3.887 -5.086 1.00 98.81 77 ALA A C 1
ATOM 598 O O . ALA A 1 77 ? -3.640 4.925 -4.461 1.00 98.81 77 ALA A O 1
ATOM 599 N N . GLN A 1 78 ? -4.261 2.855 -5.036 1.00 98.81 78 GLN A N 1
ATOM 600 C CA . GLN A 1 78 ? -5.452 2.834 -4.192 1.00 98.81 78 GLN A CA 1
ATOM 601 C C . GLN A 1 78 ? -5.691 1.449 -3.603 1.00 98.81 78 GLN A C 1
ATOM 603 O O . GLN A 1 78 ? -5.272 0.438 -4.161 1.00 98.81 78 GLN A O 1
ATOM 608 N N . GLY A 1 79 ? -6.383 1.383 -2.477 1.00 98.75 79 GLY A N 1
ATOM 609 C CA . GLY A 1 79 ? -6.725 0.114 -1.855 1.00 98.75 79 GLY A CA 1
ATOM 610 C C . GLY A 1 79 ? -7.733 0.291 -0.741 1.00 98.75 79 GLY A C 1
ATOM 611 O O . GLY A 1 79 ? -8.066 1.412 -0.363 1.00 98.75 79 GLY A O 1
ATOM 612 N N . TYR A 1 80 ? -8.201 -0.827 -0.207 1.00 98.50 80 TYR A N 1
ATOM 613 C CA . TYR A 1 80 ? -9.151 -0.839 0.893 1.00 98.50 80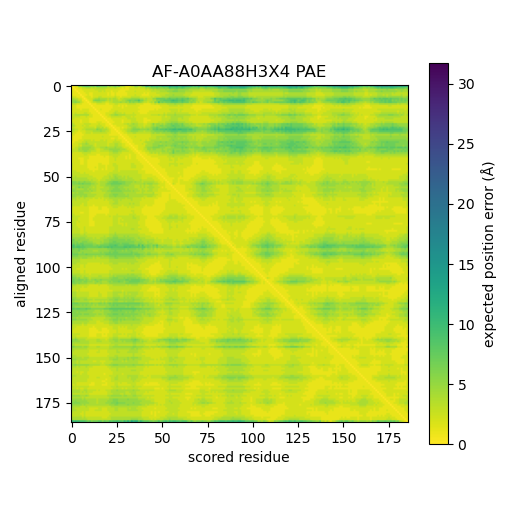 TYR A CA 1
ATOM 614 C C . TYR A 1 80 ? -8.742 -1.885 1.924 1.00 98.50 80 TYR A C 1
ATOM 616 O O . TYR A 1 80 ? -8.147 -2.906 1.579 1.00 98.50 80 TYR A O 1
ATOM 624 N N . LEU A 1 81 ? -9.089 -1.636 3.183 1.00 98.38 81 LEU A N 1
ATOM 625 C CA . LEU A 1 81 ? -9.114 -2.642 4.239 1.00 98.38 81 LEU A CA 1
ATOM 626 C C . LEU A 1 81 ? -10.550 -2.760 4.734 1.00 98.38 81 LEU A C 1
ATOM 628 O O . LEU A 1 81 ? -11.113 -1.777 5.204 1.00 98.38 81 LEU A O 1
ATOM 632 N N . PHE A 1 82 ? -11.115 -3.955 4.628 1.00 98.00 82 PHE A N 1
ATOM 633 C CA . PHE A 1 82 ? -12.339 -4.343 5.318 1.00 98.00 82 PHE A CA 1
ATOM 634 C C . PHE A 1 82 ? -11.948 -5.105 6.585 1.00 98.00 82 PHE A C 1
ATOM 636 O O . PHE A 1 82 ? -11.049 -5.945 6.532 1.00 98.00 82 PHE A O 1
ATOM 643 N N . LEU A 1 83 ? -12.594 -4.804 7.708 1.00 97.31 83 LEU A N 1
ATOM 644 C CA . LEU A 1 83 ? -12.304 -5.436 8.988 1.00 97.31 83 LEU A CA 1
ATOM 645 C C . LEU A 1 83 ? -13.572 -5.570 9.833 1.00 97.31 83 LEU A C 1
ATOM 647 O O . LEU A 1 83 ? -14.160 -4.568 10.222 1.00 97.31 83 LEU A O 1
ATOM 651 N N . ASP A 1 84 ? -13.947 -6.791 10.175 1.00 96.69 84 ASP A N 1
ATOM 652 C CA . ASP A 1 84 ? -14.963 -7.112 11.175 1.00 96.69 84 ASP A CA 1
ATOM 653 C C . ASP A 1 84 ? -14.362 -8.036 12.249 1.00 96.69 84 ASP A C 1
ATOM 655 O O . ASP A 1 84 ? -13.141 -8.075 12.438 1.00 96.69 84 ASP A O 1
ATOM 659 N N . ASP A 1 85 ? -15.204 -8.743 12.999 1.00 95.00 85 ASP A N 1
ATOM 660 C CA . ASP A 1 85 ? -14.747 -9.699 14.010 1.00 95.00 85 ASP A CA 1
ATOM 661 C C . ASP A 1 85 ? -14.246 -11.033 13.423 1.00 95.00 85 ASP A C 1
ATOM 663 O O . ASP A 1 85 ? -13.610 -11.808 14.144 1.00 95.00 85 ASP A O 1
ATOM 667 N N . GLY A 1 86 ? -14.477 -11.276 12.124 1.00 95.56 86 GLY A N 1
ATOM 668 C CA . GLY A 1 86 ? -14.117 -12.492 11.398 1.00 95.56 86 GLY A CA 1
ATOM 669 C C . GLY A 1 86 ? -14.953 -13.731 11.741 1.00 95.56 86 GLY A C 1
ATOM 670 O O . GLY A 1 86 ? -14.590 -14.826 11.309 1.00 95.56 86 GLY A O 1
ATOM 671 N N . GLU A 1 87 ? -16.027 -13.590 12.525 1.00 94.81 87 GLU A N 1
ATOM 672 C CA . GLU A 1 87 ? -16.777 -14.717 13.102 1.00 94.81 87 GLU A CA 1
ATOM 673 C C . GLU A 1 87 ? -18.302 -14.549 12.977 1.00 94.81 87 GLU A C 1
ATOM 675 O O . GLU A 1 87 ? -19.004 -15.520 12.677 1.00 94.81 87 GLU A O 1
ATOM 680 N N . SER A 1 88 ? -18.831 -13.340 13.187 1.00 95.75 88 SER A N 1
ATOM 681 C CA . SER A 1 88 ? -20.273 -13.084 13.167 1.00 95.75 88 SER A CA 1
ATOM 682 C C . SER A 1 88 ? -20.862 -13.175 11.760 1.00 95.75 88 SER A C 1
ATOM 684 O O . SER A 1 88 ? -20.299 -12.680 10.782 1.00 95.75 88 SER A O 1
ATOM 686 N N . ILE A 1 89 ? -22.065 -13.743 11.662 1.00 96.19 89 ILE A N 1
ATOM 687 C CA . ILE A 1 89 ? -22.873 -13.651 10.442 1.00 96.19 89 ILE A CA 1
ATOM 688 C C . ILE A 1 89 ? -23.414 -12.226 10.268 1.00 96.19 89 ILE A C 1
ATOM 690 O O . ILE A 1 89 ? -23.617 -11.502 11.242 1.00 96.19 89 ILE A O 1
ATOM 694 N N . ASP A 1 90 ? -23.672 -11.834 9.021 1.00 95.81 90 ASP A N 1
ATOM 695 C CA . ASP A 1 90 ? -24.352 -10.581 8.677 1.00 95.81 90 ASP A CA 1
ATOM 696 C C . ASP A 1 90 ? -23.671 -9.298 9.203 1.00 95.81 90 ASP A C 1
ATOM 698 O O . ASP A 1 90 ? -24.336 -8.275 9.404 1.00 95.81 90 ASP A O 1
ATOM 702 N N . SER A 1 91 ? -22.340 -9.309 9.372 1.00 96.56 91 SER A N 1
ATOM 703 C CA . SER A 1 91 ? -21.552 -8.133 9.784 1.00 96.56 91 SER A CA 1
ATOM 704 C C . SER A 1 91 ? -21.779 -6.940 8.848 1.00 96.56 91 SER A C 1
ATOM 706 O O . SER A 1 91 ? -22.007 -5.820 9.306 1.00 96.56 91 SER A O 1
ATOM 708 N N . ILE A 1 92 ? -21.829 -7.192 7.535 1.00 96.31 92 ILE A N 1
ATOM 709 C CA . ILE A 1 92 ? -22.094 -6.178 6.506 1.00 96.31 92 ILE A CA 1
ATOM 710 C C . ILE A 1 92 ? -23.507 -5.593 6.642 1.00 96.31 92 ILE A C 1
ATOM 712 O O . ILE A 1 92 ? -23.665 -4.374 6.622 1.00 96.31 92 ILE A O 1
ATOM 716 N N . VAL A 1 93 ? -24.527 -6.445 6.798 1.00 96.56 93 VAL A N 1
ATOM 717 C CA . VAL A 1 93 ? -25.939 -6.022 6.897 1.00 96.56 93 VAL A CA 1
ATOM 718 C C . VAL A 1 93 ? -26.176 -5.227 8.178 1.00 96.56 93 VAL A C 1
ATOM 720 O O . VAL A 1 93 ? -26.867 -4.212 8.161 1.00 96.56 93 VAL A O 1
ATOM 723 N N . SER A 1 94 ? -25.558 -5.662 9.276 1.00 94.81 94 SER A N 1
ATOM 724 C CA . SER A 1 94 ? -25.664 -5.020 10.587 1.00 94.81 94 SER A CA 1
ATOM 725 C C . SER A 1 94 ? -24.779 -3.776 10.718 1.00 94.81 94 SER A C 1
ATOM 727 O O . SER A 1 94 ? -24.851 -3.078 11.725 1.00 94.81 94 SER A O 1
ATOM 729 N N . GLY A 1 95 ? -23.926 -3.499 9.726 1.00 96.12 95 GLY A N 1
ATOM 730 C CA . GLY A 1 95 ? -22.964 -2.401 9.772 1.00 96.12 95 GLY A CA 1
ATOM 731 C C . GLY A 1 95 ? -21.823 -2.611 10.770 1.00 96.12 95 GLY A C 1
ATOM 732 O O . GLY A 1 95 ? -21.084 -1.671 11.027 1.00 96.12 95 GLY A O 1
ATOM 733 N N . ASN A 1 96 ? -21.641 -3.820 11.307 1.00 97.50 96 ASN A N 1
ATOM 734 C CA . ASN A 1 96 ? -20.651 -4.161 12.335 1.00 97.50 96 ASN A CA 1
ATOM 735 C C . ASN A 1 96 ? -19.271 -4.462 11.726 1.00 97.50 96 ASN A C 1
ATOM 737 O O . ASN A 1 96 ? -18.659 -5.492 11.997 1.00 97.50 96 ASN A O 1
ATOM 741 N N . TYR A 1 97 ? -18.788 -3.562 10.875 1.00 97.88 97 TYR A N 1
ATOM 742 C CA . TYR A 1 97 ? -17.480 -3.649 10.234 1.00 97.88 97 TYR A CA 1
ATOM 743 C C . TYR A 1 97 ? -16.843 -2.262 10.141 1.00 97.88 97 TYR A C 1
ATOM 745 O O . TYR A 1 97 ? -17.504 -1.225 10.218 1.00 97.88 97 TYR A O 1
ATOM 753 N N . ALA A 1 98 ? -15.531 -2.234 9.982 1.00 97.88 98 ALA A N 1
ATOM 754 C CA . ALA A 1 98 ? -14.770 -1.073 9.583 1.00 97.88 98 ALA A CA 1
ATOM 755 C C . ALA A 1 98 ? -14.344 -1.232 8.121 1.00 97.88 98 ALA A C 1
ATOM 757 O O . ALA A 1 98 ? -14.002 -2.323 7.664 1.00 97.88 98 ALA A O 1
ATOM 758 N N . MET A 1 99 ? -14.349 -0.131 7.380 1.00 98.25 99 MET A N 1
ATOM 759 C CA . MET A 1 99 ? -13.809 -0.079 6.030 1.00 98.25 99 MET A CA 1
ATOM 760 C C . MET A 1 99 ? -12.942 1.159 5.903 1.00 98.25 99 MET A C 1
ATOM 762 O O . MET A 1 99 ? -13.415 2.269 6.127 1.00 98.25 99 MET A O 1
ATOM 766 N N . ILE A 1 100 ? -11.680 0.977 5.537 1.00 98.50 100 ILE A N 1
ATOM 767 C CA . ILE A 1 100 ? -10.703 2.048 5.376 1.00 98.50 100 ILE A CA 1
ATOM 768 C C . ILE A 1 100 ? -10.336 2.126 3.901 1.00 98.50 100 ILE A C 1
ATOM 770 O O . ILE A 1 100 ? -9.962 1.123 3.300 1.00 98.50 100 ILE A O 1
ATOM 774 N N . SER A 1 101 ? -10.429 3.319 3.323 1.00 98.69 101 SER A N 1
ATOM 775 C CA . SER A 1 101 ? -9.921 3.620 1.988 1.00 98.69 101 SER A CA 1
ATOM 776 C C . SER A 1 101 ? -8.500 4.153 2.092 1.00 98.69 101 SER A C 1
ATOM 778 O O . SER A 1 101 ? -8.243 5.086 2.852 1.00 98.69 101 SER A O 1
ATOM 780 N N . PHE A 1 102 ? -7.596 3.612 1.284 1.00 98.81 102 PHE A N 1
ATOM 781 C CA . PHE A 1 102 ? -6.237 4.108 1.113 1.00 98.81 102 PHE A CA 1
ATOM 782 C C . PHE A 1 102 ? -6.072 4.709 -0.273 1.00 98.81 102 PHE A C 1
ATOM 784 O O . PHE A 1 102 ? -6.509 4.137 -1.275 1.00 98.81 102 PHE A O 1
ATOM 791 N N . ASN A 1 103 ? -5.389 5.843 -0.338 1.00 98.81 103 ASN A N 1
ATOM 792 C CA . ASN A 1 103 ? -5.051 6.494 -1.589 1.00 98.81 103 ASN A CA 1
ATOM 793 C C . ASN A 1 103 ? -3.619 7.025 -1.538 1.00 98.81 103 ASN A C 1
ATOM 795 O O . ASN A 1 103 ? -3.186 7.567 -0.522 1.00 98.81 103 ASN A O 1
ATOM 799 N N . SER A 1 104 ? -2.894 6.874 -2.640 1.00 98.69 104 SER A N 1
ATOM 800 C CA . SER A 1 104 ? -1.610 7.513 -2.867 1.00 98.69 104 SER A CA 1
ATOM 801 C C . SER A 1 104 ? -1.624 8.242 -4.201 1.00 98.69 104 SER A C 1
ATOM 803 O O . SER A 1 104 ? -2.058 7.692 -5.216 1.00 98.69 104 SER A O 1
ATOM 805 N N . THR A 1 105 ? -1.147 9.483 -4.195 1.00 98.38 105 THR A N 1
ATOM 806 C CA . THR A 1 105 ? -1.005 10.311 -5.393 1.00 98.38 105 THR A CA 1
ATOM 807 C C . THR A 1 105 ? 0.288 11.105 -5.346 1.00 98.38 105 THR A C 1
ATOM 809 O O . THR A 1 105 ? 0.750 11.517 -4.280 1.00 98.38 105 THR A O 1
ATOM 812 N N . ARG A 1 106 ? 0.844 11.375 -6.524 1.00 97.50 106 ARG A N 1
ATOM 813 C CA . ARG A 1 106 ? 1.870 12.396 -6.707 1.00 97.50 106 ARG A CA 1
ATOM 814 C C . ARG A 1 106 ? 1.193 13.747 -6.961 1.00 97.50 106 ARG A C 1
ATOM 816 O O . ARG A 1 106 ? 0.587 13.950 -8.011 1.00 97.50 106 ARG A O 1
ATOM 823 N N . ALA A 1 107 ? 1.239 14.637 -5.973 1.00 95.62 107 ALA A N 1
ATOM 824 C CA . ALA A 1 107 ? 0.571 15.940 -6.001 1.00 95.62 107 ALA A CA 1
ATOM 825 C C . ALA A 1 107 ? 1.320 16.979 -6.857 1.00 95.62 107 ALA A C 1
ATOM 827 O O . ALA A 1 107 ? 0.713 17.922 -7.360 1.00 95.62 107 ALA A O 1
ATOM 828 N N . SER A 1 108 ? 2.630 16.803 -7.045 1.00 95.69 108 SER A N 1
ATOM 829 C CA . SER A 1 108 ? 3.482 17.648 -7.892 1.00 95.69 108 SER A CA 1
ATOM 830 C C . SER A 1 108 ? 4.571 16.808 -8.574 1.00 95.69 108 SER A C 1
ATOM 832 O O . SER A 1 108 ? 4.523 15.584 -8.553 1.00 95.69 108 SER A O 1
ATOM 834 N N . SER A 1 109 ? 5.589 17.427 -9.174 1.00 93.44 109 SER A N 1
ATOM 835 C CA . SER A 1 109 ? 6.753 16.695 -9.693 1.00 93.44 109 SER A CA 1
ATOM 836 C C . SER A 1 109 ? 7.624 16.057 -8.605 1.00 93.44 109 SER A C 1
ATOM 838 O O . SER A 1 109 ? 8.491 15.258 -8.931 1.00 93.44 109 SER A O 1
ATOM 840 N N . SER A 1 110 ? 7.445 16.382 -7.328 1.00 96.25 110 SER A N 1
ATOM 841 C CA . SER A 1 110 ? 8.275 15.853 -6.231 1.00 96.25 110 SER A CA 1
ATOM 842 C C . SER A 1 110 ? 7.467 15.397 -5.022 1.00 96.25 110 SER A C 1
ATOM 844 O O . SER A 1 110 ? 7.950 14.573 -4.250 1.00 96.25 110 SER A O 1
ATOM 846 N N . GLN A 1 111 ? 6.238 15.891 -4.873 1.00 98.19 111 GLN A N 1
ATOM 847 C CA . GLN A 1 111 ? 5.427 15.650 -3.692 1.00 98.19 111 GLN A CA 1
ATOM 848 C C . GLN A 1 111 ? 4.547 14.423 -3.869 1.00 98.19 111 GLN A C 1
ATOM 850 O O . GLN A 1 111 ? 3.766 14.341 -4.819 1.00 98.19 111 GLN A O 1
ATOM 855 N N . TYR A 1 112 ? 4.597 13.524 -2.897 1.00 98.75 112 TYR A N 1
ATOM 856 C CA . TYR A 1 112 ? 3.718 12.372 -2.785 1.00 98.75 112 TYR A CA 1
ATOM 857 C C . TYR A 1 112 ? 2.882 12.489 -1.520 1.00 98.75 112 TYR A C 1
ATOM 859 O O . TYR A 1 112 ? 3.359 12.915 -0.466 1.00 98.75 112 TYR A O 1
ATOM 867 N N . VAL A 1 113 ? 1.626 12.076 -1.626 1.00 98.81 113 VAL A N 1
ATOM 868 C CA . VAL A 1 113 ? 0.673 12.039 -0.523 1.00 98.81 113 VAL A CA 1
ATOM 869 C C . VAL A 1 113 ? 0.143 10.620 -0.409 1.00 98.81 113 VAL A C 1
ATOM 871 O O . VAL A 1 113 ? -0.276 10.036 -1.406 1.00 98.81 113 VAL A O 1
ATOM 874 N N . ILE A 1 114 ? 0.156 10.067 0.802 1.00 98.81 114 ILE A N 1
ATOM 875 C CA . ILE A 1 114 ? -0.508 8.809 1.155 1.00 98.81 114 ILE A CA 1
ATOM 876 C C . ILE A 1 114 ? -1.538 9.139 2.226 1.00 98.81 114 ILE A C 1
ATOM 878 O O . ILE A 1 114 ? -1.208 9.750 3.241 1.00 98.81 114 ILE A O 1
ATOM 882 N N . GLN A 1 115 ? -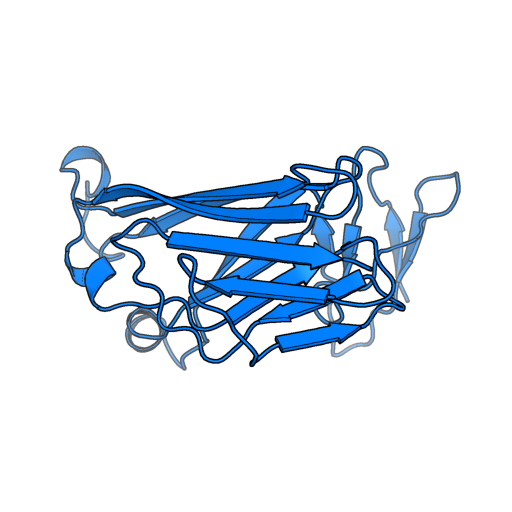2.783 8.742 2.015 1.00 98.62 115 GLN A N 1
ATOM 883 C CA . GLN A 1 115 ? -3.883 9.038 2.916 1.00 98.62 115 GLN A CA 1
ATOM 884 C C . GLN A 1 115 ? -4.687 7.778 3.210 1.00 98.62 115 GLN A C 1
ATOM 886 O O . GLN A 1 115 ? -4.970 6.990 2.307 1.00 98.62 115 GLN A O 1
ATOM 891 N N . ALA A 1 116 ? -5.089 7.628 4.469 1.00 98.50 116 ALA A N 1
ATOM 892 C CA . ALA A 1 116 ? -6.156 6.722 4.860 1.00 98.50 116 ALA A CA 1
ATOM 893 C C . ALA A 1 116 ? -7.386 7.511 5.287 1.00 98.50 116 ALA A C 1
ATOM 895 O O . ALA A 1 116 ? -7.289 8.580 5.896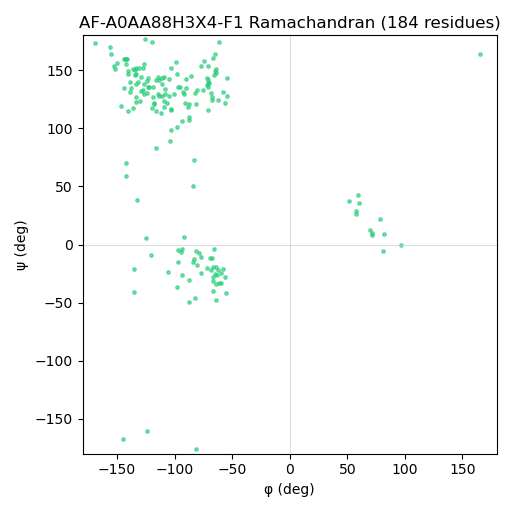 1.00 98.50 116 ALA A O 1
ATOM 896 N N . THR A 1 117 ? -8.557 6.983 4.963 1.00 98.38 117 THR A N 1
ATOM 897 C CA . THR A 1 117 ? -9.843 7.562 5.341 1.00 98.38 117 THR A CA 1
ATOM 898 C C . THR A 1 117 ? -10.792 6.433 5.720 1.00 98.38 117 THR A C 1
ATOM 900 O O . THR A 1 117 ? -11.125 5.619 4.854 1.00 98.38 117 THR A O 1
ATOM 903 N N . PRO A 1 118 ? -11.227 6.352 6.987 1.00 97.06 118 PRO A N 1
ATOM 904 C CA . PRO A 1 118 ? -12.304 5.456 7.370 1.00 97.06 118 PRO A CA 1
ATOM 905 C C . PRO A 1 118 ? -13.591 5.845 6.635 1.00 97.06 118 PRO A C 1
ATOM 907 O O . PRO A 1 118 ? -14.025 6.994 6.681 1.00 97.06 118 PRO A O 1
ATOM 910 N N . VAL A 1 119 ? -14.169 4.885 5.924 1.00 97.50 119 VAL A N 1
ATOM 911 C CA . VAL A 1 119 ? -15.428 4.997 5.174 1.00 97.50 119 VAL A CA 1
ATOM 912 C C . VAL A 1 119 ? -16.582 4.431 6.001 1.00 97.50 119 VAL A C 1
ATOM 914 O O . VAL A 1 119 ? -17.678 4.982 5.989 1.00 97.50 119 VAL A O 1
ATOM 917 N N . VAL A 1 120 ? -16.321 3.360 6.755 1.00 97.12 120 VAL A N 1
ATOM 918 C CA . VAL A 1 120 ? -17.255 2.757 7.715 1.00 97.12 120 VAL A CA 1
ATOM 919 C C . VAL A 1 120 ? -16.497 2.491 9.013 1.00 97.12 120 VAL A C 1
ATOM 921 O O . VAL A 1 120 ? -15.352 2.049 8.964 1.00 97.12 120 VAL A O 1
ATOM 924 N N . ASN A 1 121 ? -17.122 2.769 10.158 1.00 94.88 121 ASN A N 1
ATOM 925 C CA . ASN A 1 121 ? -16.516 2.687 11.495 1.00 94.88 121 ASN A CA 1
ATOM 926 C C . ASN A 1 121 ? -17.421 1.937 12.493 1.00 94.88 121 ASN A C 1
ATOM 928 O O . ASN A 1 121 ? -17.544 2.329 13.651 1.00 94.88 121 ASN A O 1
ATOM 932 N N . GLY A 1 122 ? -18.096 0.877 12.047 1.00 96.12 122 GLY A N 1
ATOM 933 C CA . GLY A 1 122 ? -19.004 0.104 12.897 1.00 96.12 122 GLY A CA 1
ATOM 934 C C . GLY A 1 122 ? -18.325 -0.972 13.746 1.00 96.12 122 GLY A C 1
ATOM 935 O O . GLY A 1 122 ? -18.911 -1.442 14.715 1.00 96.12 122 GLY A O 1
ATOM 936 N N . TYR A 1 123 ? -17.074 -1.333 13.443 1.00 96.00 123 TYR A N 1
ATOM 937 C CA . TYR A 1 123 ? -16.281 -2.253 14.264 1.00 96.00 123 TYR A CA 1
ATOM 938 C C . TYR A 1 123 ? -15.323 -1.497 15.191 1.00 96.00 123 TYR A C 1
ATOM 940 O O . TYR A 1 123 ? -14.256 -1.036 14.777 1.00 96.00 123 TYR A O 1
ATOM 948 N N . THR A 1 124 ? -15.695 -1.367 16.467 1.00 93.19 124 THR A N 1
ATOM 949 C CA . THR A 1 124 ? -14.981 -0.536 17.456 1.00 93.19 124 THR A CA 1
ATOM 950 C C . THR A 1 124 ? -13.583 -1.044 17.791 1.00 93.19 124 THR A C 1
ATOM 952 O O . THR A 1 124 ? -12.699 -0.248 18.111 1.00 93.19 124 THR A O 1
ATOM 955 N N . GLU A 1 125 ? -13.345 -2.352 17.685 1.00 93.50 125 GLU A N 1
ATOM 956 C CA . GLU A 1 125 ? -12.038 -2.958 17.966 1.00 93.50 125 GLU A CA 1
ATOM 957 C C . GLU A 1 125 ? -10.962 -2.522 16.959 1.00 93.50 125 GLU A C 1
ATOM 959 O O . GLU A 1 125 ? -9.777 -2.543 17.287 1.00 93.50 125 GLU A O 1
ATOM 964 N N . SER A 1 126 ? -11.354 -2.023 15.778 1.00 92.88 126 SER A N 1
ATOM 965 C CA . SER A 1 126 ? -10.418 -1.422 14.817 1.00 92.88 126 SER A CA 1
ATOM 966 C C . SER A 1 126 ? -9.606 -0.261 15.413 1.00 92.88 126 SER A C 1
ATOM 968 O O . SER A 1 126 ? -8.463 -0.044 15.018 1.00 92.88 126 SER A O 1
ATOM 970 N N . SER A 1 127 ? -10.150 0.448 16.410 1.00 93.44 127 SER A N 1
ATOM 971 C CA . SER A 1 127 ? -9.470 1.555 17.100 1.00 93.44 127 SER A CA 1
ATOM 972 C C . SER A 1 127 ? -8.276 1.117 17.955 1.00 93.44 127 SER A C 1
ATOM 974 O O . SER A 1 127 ? -7.390 1.928 18.225 1.00 93.44 127 SER A O 1
ATOM 976 N N . LYS A 1 128 ? -8.229 -0.161 18.356 1.00 95.25 128 LYS A N 1
ATOM 977 C CA . LYS A 1 128 ? -7.130 -0.756 19.137 1.00 95.25 128 LYS A CA 1
ATOM 978 C C . LYS A 1 128 ? -5.963 -1.202 18.256 1.00 95.25 128 LYS A C 1
ATOM 980 O O . LYS A 1 128 ? -4.894 -1.519 18.772 1.00 95.25 128 LYS A O 1
ATOM 985 N N . LEU A 1 129 ? -6.169 -1.241 16.942 1.00 96.19 129 LEU A N 1
ATOM 986 C CA . LEU A 1 129 ? -5.175 -1.646 15.961 1.00 96.19 129 LEU A CA 1
ATOM 987 C C . LEU A 1 129 ? -4.499 -0.416 15.356 1.00 96.19 129 LEU A C 1
ATOM 989 O O . LEU A 1 129 ? -5.109 0.641 15.171 1.00 96.19 129 LEU A O 1
ATOM 993 N N . SER A 1 130 ? -3.223 -0.573 15.020 1.00 96.44 130 SER A N 1
ATOM 994 C CA . SER A 1 130 ? -2.413 0.493 14.445 1.00 96.44 130 SER A CA 1
ATOM 995 C C . SER A 1 130 ? -1.657 0.035 13.205 1.00 96.44 130 SER A C 1
ATOM 997 O O . SER A 1 130 ? -1.315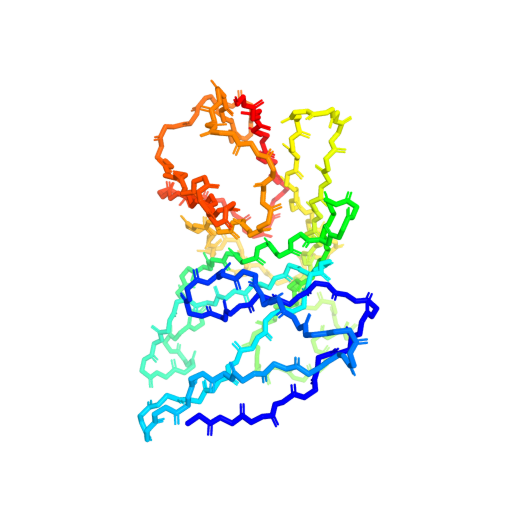 -1.137 13.044 1.00 96.44 130 SER A O 1
ATOM 999 N N . MET A 1 131 ? -1.393 0.992 12.323 1.00 97.56 131 MET A N 1
ATOM 1000 C CA . MET A 1 131 ? -0.451 0.884 11.224 1.00 97.56 131 MET A CA 1
ATOM 1001 C C . MET A 1 131 ? 0.936 1.292 11.724 1.00 97.56 131 MET A C 1
ATOM 1003 O O . MET A 1 131 ? 1.118 2.427 12.177 1.00 97.56 131 MET A O 1
ATOM 1007 N N . THR A 1 132 ? 1.904 0.381 11.627 1.00 98.25 132 THR A N 1
ATOM 1008 C CA . THR A 1 132 ? 3.259 0.564 12.175 1.00 98.25 132 THR A CA 1
ATOM 1009 C C . THR A 1 132 ? 4.322 0.846 11.123 1.00 98.25 132 THR A C 1
ATOM 1011 O O . THR A 1 132 ? 5.351 1.450 11.434 1.00 98.25 132 THR A O 1
ATOM 1014 N N . SER A 1 133 ? 4.085 0.445 9.872 1.00 98.44 133 SER A N 1
ATOM 1015 C CA . SER A 1 133 ? 4.990 0.757 8.766 1.00 98.44 133 SER A CA 1
ATOM 1016 C C . SER A 1 133 ? 4.279 0.886 7.422 1.00 98.44 133 SER A C 1
ATOM 1018 O O . SER A 1 133 ? 3.197 0.333 7.208 1.00 98.44 133 SER A O 1
ATOM 1020 N N . ILE A 1 134 ? 4.906 1.627 6.508 1.00 98.62 134 ILE A N 1
ATOM 1021 C CA . ILE A 1 134 ? 4.472 1.769 5.117 1.00 98.62 134 ILE A CA 1
ATOM 1022 C C . ILE A 1 134 ? 5.685 1.593 4.206 1.00 98.62 134 ILE A C 1
ATOM 1024 O O . ILE A 1 134 ? 6.689 2.285 4.356 1.00 98.62 134 ILE A O 1
ATOM 1028 N N . MET A 1 135 ? 5.576 0.690 3.237 1.00 98.69 135 MET A N 1
ATOM 1029 C CA . MET A 1 135 ? 6.531 0.510 2.149 1.00 98.69 135 MET A CA 1
ATOM 1030 C C . MET A 1 135 ? 5.925 1.047 0.856 1.00 98.69 135 MET A C 1
ATOM 1032 O O . MET A 1 135 ? 4.878 0.570 0.436 1.00 98.69 135 MET A O 1
ATOM 1036 N N . THR A 1 136 ? 6.577 2.010 0.213 1.00 98.75 136 THR A N 1
ATOM 1037 C CA . THR A 1 136 ? 6.167 2.539 -1.095 1.00 98.75 136 THR A CA 1
ATOM 1038 C C . THR A 1 136 ? 7.146 2.073 -2.164 1.00 98.75 136 THR A C 1
ATOM 1040 O O . THR A 1 136 ? 8.355 2.214 -1.985 1.00 98.75 136 THR A O 1
ATOM 1043 N N . LEU A 1 137 ? 6.626 1.512 -3.254 1.00 98.75 137 LEU A N 1
ATOM 1044 C CA . LEU A 1 137 ? 7.386 0.976 -4.383 1.00 98.75 137 LEU A CA 1
ATOM 1045 C C . LEU A 1 137 ? 7.187 1.855 -5.618 1.00 98.75 137 LEU A C 1
ATOM 1047 O O . LEU A 1 137 ? 6.078 2.337 -5.860 1.00 98.75 137 LEU A O 1
ATOM 1051 N N . GLY A 1 138 ? 8.247 2.022 -6.409 1.00 97.94 138 GLY A N 1
ATOM 1052 C CA . GLY A 1 138 ? 8.209 2.794 -7.652 1.00 97.94 138 GLY A CA 1
ATOM 1053 C C . GLY A 1 138 ? 8.259 4.310 -7.458 1.00 97.94 138 GLY A C 1
ATOM 1054 O O . GLY A 1 138 ? 7.823 5.045 -8.344 1.00 97.94 138 GLY A O 1
ATOM 1055 N N . VAL A 1 139 ? 8.769 4.781 -6.313 1.00 98.25 139 VAL A N 1
ATOM 1056 C CA . VAL A 1 139 ? 8.982 6.208 -6.039 1.00 98.25 139 VAL A CA 1
ATOM 1057 C C . VAL A 1 139 ? 10.082 6.743 -6.952 1.00 98.25 139 VAL A C 1
ATOM 1059 O O . VAL A 1 139 ? 11.209 6.247 -6.946 1.00 98.25 139 VAL A O 1
ATOM 1062 N N . GLN A 1 140 ? 9.775 7.795 -7.707 1.00 96.44 140 GLN A N 1
ATOM 1063 C CA . GLN A 1 140 ? 10.748 8.470 -8.565 1.00 96.44 140 GLN A CA 1
ATOM 1064 C C . GLN A 1 140 ? 11.474 9.574 -7.789 1.00 96.44 140 GLN A C 1
ATOM 1066 O O . GLN A 1 140 ? 10.838 10.537 -7.368 1.00 96.44 140 GLN A O 1
ATOM 1071 N N . GLY A 1 141 ? 12.796 9.454 -7.643 1.00 94.75 141 GLY A N 1
ATOM 1072 C CA . GLY A 1 141 ? 13.654 10.412 -6.939 1.00 94.75 141 GLY A CA 1
ATOM 1073 C C . GLY A 1 141 ? 15.031 9.824 -6.628 1.00 94.75 141 GLY A C 1
ATOM 1074 O O . GLY A 1 141 ? 15.221 8.611 -6.699 1.00 94.75 141 GLY A O 1
ATOM 1075 N N . ARG A 1 142 ? 16.004 10.670 -6.288 1.00 96.19 142 ARG A N 1
ATOM 1076 C CA . ARG A 1 142 ? 17.339 10.267 -5.815 1.00 96.19 142 ARG A CA 1
ATOM 1077 C C . ARG A 1 142 ? 17.426 10.191 -4.287 1.00 96.19 142 ARG A C 1
ATOM 1079 O O . ARG A 1 142 ? 18.242 9.428 -3.780 1.00 96.19 142 ARG A O 1
ATOM 1086 N N . SER A 1 143 ? 16.601 10.948 -3.568 1.00 97.69 143 SER A N 1
ATOM 1087 C CA . SER A 1 143 ? 16.526 11.045 -2.111 1.00 97.69 143 SER A CA 1
ATOM 1088 C C . SER A 1 143 ? 15.138 11.517 -1.641 1.00 97.69 143 SER A C 1
ATOM 1090 O O . SER A 1 143 ? 14.307 11.961 -2.434 1.00 97.69 143 SER A O 1
ATOM 1092 N N . ILE A 1 144 ? 14.890 11.451 -0.331 1.00 98.38 144 ILE A N 1
ATOM 1093 C CA . ILE A 1 144 ? 13.730 12.068 0.326 1.00 98.38 144 ILE A CA 1
ATOM 1094 C C . ILE A 1 144 ? 14.211 13.332 1.036 1.00 98.38 144 ILE A C 1
ATOM 1096 O O . ILE A 1 144 ? 15.030 13.267 1.948 1.00 98.38 144 ILE A O 1
ATOM 1100 N N . CYS A 1 145 ? 13.711 14.486 0.605 1.00 96.94 145 CYS A N 1
ATOM 1101 C CA . CYS A 1 145 ? 14.095 15.785 1.155 1.00 96.94 145 CYS A CA 1
ATOM 1102 C C . CYS A 1 145 ? 13.254 16.180 2.372 1.00 96.94 145 CYS A C 1
ATOM 1104 O O . CYS A 1 145 ? 13.728 16.888 3.258 1.00 96.94 145 CYS A O 1
ATOM 1106 N N . SER A 1 146 ? 11.999 15.737 2.428 1.00 98.12 146 SER A N 1
ATOM 1107 C CA . SER A 1 146 ? 11.159 15.908 3.610 1.00 98.12 146 SER A CA 1
ATOM 1108 C C . SER A 1 146 ? 10.128 14.793 3.704 1.00 98.12 146 SER A C 1
ATOM 1110 O O . SER A 1 146 ? 9.709 14.233 2.691 1.00 98.12 146 SER A O 1
ATOM 1112 N N . LEU A 1 147 ? 9.727 14.473 4.931 1.00 98.75 147 LEU A N 1
ATOM 1113 C CA . LEU A 1 147 ? 8.648 13.543 5.220 1.00 98.75 147 LEU A CA 1
ATOM 1114 C C . LEU A 1 147 ? 7.898 14.039 6.453 1.00 98.75 147 LEU A C 1
ATOM 1116 O O . LEU A 1 147 ? 8.509 14.446 7.443 1.00 98.75 147 LEU A O 1
ATOM 1120 N N . SER A 1 148 ? 6.573 14.016 6.386 1.00 98.75 148 SER A N 1
ATOM 1121 C CA . SER A 1 148 ? 5.705 14.352 7.507 1.00 98.75 148 SER A CA 1
ATOM 1122 C C . SER A 1 148 ? 4.597 13.325 7.678 1.00 98.75 148 SER A C 1
ATOM 1124 O O . SER A 1 148 ? 4.081 12.772 6.705 1.00 98.75 148 SER A O 1
ATOM 1126 N N . VAL A 1 149 ? 4.215 13.105 8.930 1.00 98.75 149 VAL A N 1
ATOM 1127 C CA . VAL A 1 149 ? 3.099 12.259 9.342 1.00 98.75 149 VAL A CA 1
ATOM 1128 C C . VAL A 1 149 ? 2.118 13.152 10.089 1.00 98.75 149 VAL A C 1
ATOM 1130 O O . VAL A 1 149 ? 2.462 13.767 11.095 1.00 98.75 149 VAL A O 1
ATOM 1133 N N . ASN A 1 150 ? 0.903 13.289 9.561 1.00 98.44 150 ASN A N 1
ATOM 1134 C CA . ASN A 1 150 ? -0.121 14.210 10.061 1.00 98.44 150 ASN A CA 1
ATOM 1135 C C . ASN A 1 150 ? 0.393 15.654 10.233 1.00 98.44 150 ASN A C 1
ATOM 1137 O O . ASN A 1 150 ? 0.031 16.354 11.174 1.00 98.44 150 ASN A O 1
ATOM 1141 N N . GLY A 1 151 ? 1.256 16.096 9.311 1.00 98.25 151 GLY A N 1
ATOM 1142 C CA . GLY A 1 151 ? 1.856 17.434 9.312 1.00 98.25 151 GLY A CA 1
ATOM 1143 C C . GLY A 1 151 ? 3.051 17.607 10.254 1.00 98.25 151 GLY A C 1
ATOM 1144 O O . GLY A 1 151 ? 3.693 18.651 10.204 1.00 98.25 151 GLY A O 1
ATOM 1145 N N . GLN A 1 152 ? 3.388 16.605 11.070 1.00 98.44 152 GLN A N 1
ATOM 1146 C CA . GLN A 1 152 ? 4.584 16.631 11.912 1.00 98.44 152 GLN A CA 1
ATOM 1147 C C . GLN A 1 152 ? 5.779 16.026 11.165 1.00 98.44 152 GLN A C 1
ATOM 1149 O O . GLN A 1 152 ? 5.608 14.973 10.546 1.00 98.44 152 GLN A O 1
ATOM 1154 N N . PRO A 1 153 ? 6.975 16.645 11.202 1.00 98.56 153 PRO A N 1
ATOM 1155 C CA . PRO A 1 153 ? 8.177 16.072 10.603 1.00 98.56 153 PRO A CA 1
ATOM 1156 C C . PRO A 1 153 ? 8.457 14.661 11.121 1.00 98.56 153 PRO A C 1
ATOM 1158 O O . PRO A 1 153 ? 8.253 14.371 12.300 1.00 98.56 153 PRO A O 1
ATOM 1161 N N . TRP A 1 154 ? 8.951 13.789 10.247 1.00 98.44 154 TRP A N 1
ATOM 1162 C CA . TRP A 1 154 ? 9.208 12.393 10.582 1.00 98.44 154 TRP A CA 1
ATOM 1163 C C . TRP A 1 154 ? 10.535 11.918 9.998 1.00 98.44 154 TRP A C 1
ATOM 1165 O O . TRP A 1 154 ? 10.833 12.172 8.833 1.00 98.44 154 TRP A O 1
ATOM 1175 N N . SER A 1 155 ? 11.331 11.216 10.805 1.00 97.75 155 SER A N 1
ATOM 1176 C CA . SER A 1 155 ? 12.713 10.839 10.470 1.00 97.75 155 SER A CA 1
ATOM 1177 C C . SER A 1 155 ? 12.975 9.332 10.448 1.00 97.75 155 SER A C 1
ATOM 1179 O O . SER A 1 155 ? 14.034 8.913 9.988 1.00 97.75 155 SER A O 1
ATOM 1181 N N . TRP A 1 156 ? 12.032 8.496 10.895 1.00 98.06 156 TRP A N 1
ATOM 1182 C CA . TRP A 1 156 ? 12.175 7.036 10.848 1.00 98.06 156 TRP A CA 1
ATOM 1183 C C . TRP A 1 156 ? 11.782 6.493 9.476 1.00 98.06 156 TRP A C 1
ATOM 1185 O O . TRP A 1 156 ? 10.716 5.896 9.306 1.00 98.06 156 TRP A O 1
ATOM 1195 N N . TYR A 1 157 ? 12.636 6.737 8.485 1.00 98.44 157 TYR A N 1
ATOM 1196 C CA . TYR A 1 157 ? 12.477 6.211 7.137 1.00 98.44 157 TYR A CA 1
ATOM 1197 C C . TYR A 1 157 ? 13.822 5.849 6.492 1.00 98.44 157 TYR A C 1
ATOM 1199 O O . TYR A 1 157 ? 14.875 6.339 6.895 1.00 98.44 157 TYR A O 1
ATOM 1207 N N . GLY A 1 158 ? 13.775 5.001 5.467 1.00 98.25 158 GLY A N 1
ATOM 1208 C CA . GLY A 1 158 ? 14.897 4.690 4.583 1.00 98.25 158 GLY A CA 1
ATOM 1209 C C . GLY A 1 158 ? 14.453 4.712 3.123 1.00 98.25 158 GLY A C 1
ATOM 1210 O O . GLY A 1 158 ? 13.313 4.357 2.823 1.00 98.25 158 GLY A O 1
ATOM 1211 N N . PHE A 1 159 ? 15.338 5.137 2.221 1.00 98.50 159 PHE A N 1
ATOM 1212 C CA . PHE A 1 159 ? 15.053 5.199 0.789 1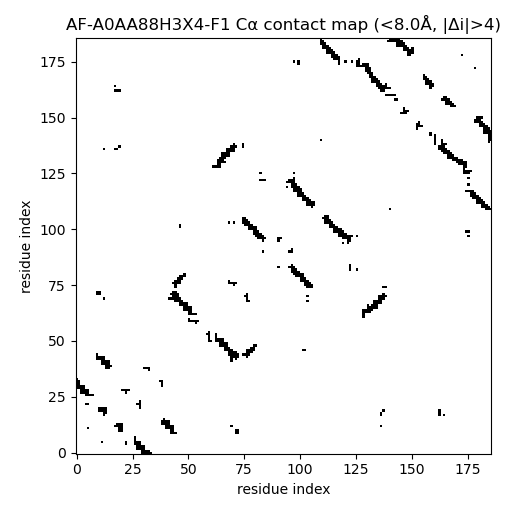.00 98.50 159 PHE A CA 1
ATOM 1213 C C . PHE A 1 159 ? 16.155 4.534 -0.034 1.00 98.50 159 PHE A C 1
ATOM 1215 O O . PHE A 1 159 ? 17.322 4.911 0.043 1.00 98.50 159 PHE A O 1
ATOM 1222 N N . GLU A 1 160 ? 15.759 3.559 -0.844 1.00 98.12 160 GLU A N 1
ATOM 1223 C CA . GLU A 1 160 ? 16.608 2.843 -1.791 1.00 98.12 160 GLU A CA 1
ATOM 1224 C C . GLU A 1 160 ? 16.309 3.354 -3.201 1.00 98.12 160 GLU A C 1
ATOM 1226 O O . GLU A 1 160 ? 15.427 2.851 -3.905 1.00 98.12 160 GLU A O 1
ATOM 1231 N N . SER A 1 161 ? 17.030 4.400 -3.604 1.00 96.81 161 SER A N 1
ATOM 1232 C CA . SER A 1 161 ? 16.788 5.117 -4.862 1.00 96.81 161 SER A CA 1
ATOM 1233 C C . SER A 1 161 ? 17.039 4.276 -6.114 1.00 96.81 161 SER A C 1
ATOM 1235 O O . SER A 1 161 ? 16.413 4.512 -7.142 1.00 96.81 161 SER A O 1
ATOM 1237 N N . ASN A 1 162 ? 17.890 3.250 -6.030 1.00 96.31 162 ASN A N 1
ATOM 1238 C CA . ASN A 1 162 ? 18.158 2.310 -7.122 1.00 96.31 162 ASN A CA 1
ATOM 1239 C C . ASN A 1 162 ? 16.926 1.492 -7.538 1.00 96.31 162 ASN A C 1
ATOM 1241 O O . ASN A 1 162 ? 16.861 1.044 -8.679 1.00 96.31 162 ASN A O 1
ATOM 1245 N N . ILE A 1 163 ? 15.969 1.290 -6.627 1.00 96.75 163 ILE A N 1
ATOM 1246 C CA . ILE A 1 163 ? 14.732 0.533 -6.883 1.00 96.75 163 ILE A CA 1
ATOM 1247 C C . ILE A 1 163 ? 13.467 1.342 -6.563 1.00 96.75 163 ILE A C 1
ATOM 1249 O O . ILE A 1 163 ? 12.361 0.809 -6.621 1.00 96.75 163 ILE A O 1
ATOM 1253 N N . GLY A 1 164 ? 13.611 2.624 -6.211 1.00 97.88 164 GLY A N 1
ATOM 1254 C CA . GLY A 1 164 ? 12.493 3.498 -5.855 1.00 97.88 164 GLY A CA 1
ATOM 1255 C C . GLY A 1 164 ? 11.696 3.005 -4.645 1.00 97.88 164 GLY A C 1
ATOM 1256 O O . GLY A 1 164 ? 10.471 3.142 -4.627 1.00 97.88 164 GLY A O 1
ATOM 1257 N N . ARG A 1 165 ? 12.360 2.395 -3.653 1.00 98.44 165 ARG A N 1
ATOM 1258 C CA . ARG A 1 165 ? 11.706 1.823 -2.465 1.00 98.44 165 ARG A CA 1
ATOM 1259 C C . ARG A 1 165 ? 11.877 2.736 -1.256 1.00 98.44 165 ARG A C 1
ATOM 1261 O O . ARG A 1 165 ? 12.989 2.928 -0.775 1.00 98.44 165 ARG A O 1
ATOM 1268 N N . LEU A 1 166 ? 10.771 3.275 -0.748 1.00 98.69 166 LEU A N 1
ATOM 1269 C CA . LEU A 1 166 ? 10.713 4.054 0.493 1.00 98.69 166 LEU A CA 1
ATOM 1270 C C . LEU A 1 166 ? 10.093 3.201 1.599 1.00 98.69 166 LEU A C 1
ATOM 1272 O O . LEU A 1 166 ? 8.989 2.690 1.430 1.00 98.69 166 LEU A O 1
ATOM 1276 N N . PHE A 1 167 ? 10.762 3.085 2.742 1.00 98.06 167 PHE A N 1
ATOM 1277 C CA . PHE A 1 167 ? 10.224 2.415 3.920 1.00 98.06 167 PHE A CA 1
ATOM 1278 C C . PHE A 1 167 ? 10.101 3.391 5.087 1.00 98.06 167 PHE A C 1
ATOM 1280 O O . PHE A 1 167 ? 11.091 3.985 5.498 1.00 98.06 167 PHE A O 1
ATOM 1287 N N . ILE A 1 168 ? 8.888 3.551 5.614 1.00 98.69 168 ILE A N 1
ATOM 1288 C CA . ILE A 1 168 ? 8.548 4.421 6.744 1.00 98.69 168 ILE A CA 1
ATOM 1289 C C . ILE A 1 168 ? 8.189 3.524 7.925 1.00 98.69 168 ILE A C 1
ATOM 1291 O O . ILE A 1 168 ? 7.349 2.634 7.790 1.00 98.69 168 ILE A O 1
ATOM 1295 N N . GLN A 1 169 ? 8.815 3.755 9.073 1.00 98.00 169 GLN A N 1
ATOM 1296 C CA . GLN A 1 169 ? 8.735 2.898 10.254 1.00 98.00 169 GLN A CA 1
ATOM 1297 C C . GLN A 1 169 ? 8.306 3.677 11.501 1.00 98.00 169 GLN A C 1
ATOM 1299 O O . GLN A 1 169 ? 8.179 4.903 11.476 1.00 98.00 169 GLN A O 1
ATOM 1304 N N . ASN A 1 170 ? 8.142 2.939 12.605 1.00 97.69 170 ASN A N 1
ATOM 1305 C CA . ASN A 1 170 ? 7.826 3.445 13.944 1.00 97.69 170 ASN A CA 1
ATOM 1306 C C . ASN A 1 170 ? 6.534 4.265 14.004 1.00 97.69 170 ASN A C 1
ATOM 1308 O O . ASN A 1 170 ? 6.373 5.132 14.862 1.00 97.69 170 ASN A O 1
ATOM 1312 N N . LEU A 1 171 ? 5.609 3.995 13.083 1.00 98.19 171 LEU A N 1
ATOM 1313 C CA . LEU A 1 171 ? 4.307 4.638 13.057 1.00 98.19 171 LEU A CA 1
ATOM 1314 C C . LEU A 1 171 ? 3.415 4.078 14.173 1.00 98.19 171 LEU A C 1
ATOM 1316 O O . LEU A 1 171 ? 3.599 2.961 14.654 1.00 98.19 171 LEU A O 1
ATOM 1320 N N . SER A 1 172 ? 2.411 4.861 14.552 1.00 97.25 172 SER A N 1
ATOM 1321 C CA . SER A 1 172 ? 1.313 4.428 15.419 1.00 97.25 172 SER A CA 1
ATOM 1322 C C . SER A 1 172 ? 0.016 5.073 14.931 1.00 97.25 172 SER A C 1
ATOM 1324 O O . SER A 1 172 ? -0.603 5.897 15.604 1.00 97.25 172 SER A O 1
ATOM 1326 N N . LEU A 1 173 ? -0.336 4.793 13.674 1.00 97.75 173 LEU A N 1
ATOM 1327 C CA . LEU A 1 173 ? -1.503 5.395 13.027 1.00 97.75 173 LEU A CA 1
ATOM 1328 C C . LEU A 1 173 ? -2.725 4.509 13.253 1.00 97.75 173 LEU A C 1
ATOM 1330 O O . LEU A 1 173 ? -2.709 3.343 12.877 1.00 97.75 173 LEU A O 1
ATOM 1334 N N . SER A 1 174 ? -3.781 5.045 13.857 1.00 95.75 174 SER A N 1
ATOM 1335 C CA . SER A 1 174 ? -5.012 4.282 14.093 1.00 95.75 174 SER A CA 1
ATOM 1336 C C . SER A 1 174 ? -5.695 3.887 12.778 1.00 95.75 174 SER A C 1
ATOM 1338 O O . SER A 1 174 ? -5.624 4.617 11.787 1.00 95.75 174 SER A O 1
ATOM 1340 N N . LEU A 1 175 ? -6.385 2.743 12.773 1.00 95.19 175 LEU A N 1
ATOM 1341 C CA . LEU A 1 175 ? -7.249 2.345 11.656 1.00 95.19 175 LEU A CA 1
ATOM 1342 C C . LEU A 1 175 ? -8.622 3.034 11.687 1.00 95.19 175 LEU A C 1
ATOM 1344 O O . LEU A 1 175 ? -9.298 3.074 10.664 1.00 95.19 175 LEU A O 1
ATOM 1348 N N . SER A 1 176 ? -9.036 3.591 12.829 1.00 95.31 176 SER A N 1
ATOM 1349 C CA . SER A 1 176 ? -10.362 4.202 12.992 1.00 95.31 176 SER A CA 1
ATOM 1350 C C . SER A 1 176 ? -10.386 5.711 12.733 1.00 95.31 176 SER A C 1
ATOM 1352 O O . SER A 1 17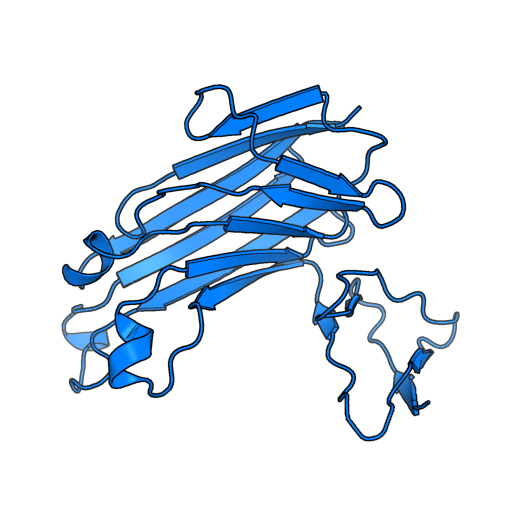6 ? -11.452 6.328 12.791 1.00 95.31 176 SER A O 1
ATOM 1354 N N . THR A 1 177 ? -9.233 6.334 12.463 1.00 96.62 177 THR A N 1
ATOM 1355 C CA . THR A 1 177 ? -9.118 7.771 12.173 1.00 96.62 177 THR A CA 1
ATOM 1356 C C . THR A 1 177 ? -8.368 8.029 10.872 1.00 96.62 177 THR A C 1
ATOM 1358 O O . THR A 1 177 ? -7.520 7.246 10.446 1.00 96.62 177 THR A O 1
ATOM 1361 N N . SER A 1 178 ? -8.685 9.149 10.223 1.00 98.12 178 SER A N 1
ATOM 1362 C CA . SER A 1 178 ? -7.962 9.581 9.028 1.00 98.12 178 SER A CA 1
ATOM 1363 C C . SER A 1 178 ? -6.550 10.030 9.383 1.00 98.12 178 SER A C 1
ATOM 1365 O O . SER A 1 178 ? -6.339 10.763 10.350 1.00 98.12 178 SER A O 1
ATOM 1367 N N . TRP A 1 179 ? -5.593 9.662 8.541 1.00 98.56 179 TRP A N 1
ATOM 1368 C CA . TRP A 1 179 ? -4.211 10.113 8.644 1.00 98.56 179 TRP A CA 1
ATOM 1369 C C . TRP A 1 179 ? -3.629 10.378 7.262 1.00 98.56 179 TRP A C 1
ATOM 1371 O O . TRP A 1 179 ? -4.130 9.890 6.245 1.00 98.56 179 TRP A O 1
ATOM 1381 N N . LYS A 1 180 ? -2.566 11.179 7.227 1.00 98.62 180 LYS A N 1
ATOM 1382 C CA . LYS A 1 180 ? -1.898 11.601 5.999 1.00 98.62 180 LYS A CA 1
ATOM 1383 C C . LYS A 1 180 ? -0.388 11.584 6.180 1.00 98.62 180 LYS A C 1
ATOM 1385 O O . LYS A 1 180 ? 0.127 12.176 7.125 1.00 98.62 180 LYS A O 1
ATOM 1390 N N . ILE A 1 181 ? 0.310 10.972 5.236 1.00 98.81 181 ILE A N 1
ATOM 1391 C CA . ILE A 1 181 ? 1.756 11.075 5.072 1.00 98.81 181 ILE A CA 1
ATOM 1392 C C . ILE A 1 181 ? 2.031 11.908 3.827 1.00 98.81 181 ILE A C 1
ATOM 1394 O O . ILE A 1 181 ? 1.412 11.692 2.786 1.00 98.81 181 ILE A O 1
ATOM 1398 N N . VAL A 1 182 ? 2.955 12.858 3.937 1.00 98.88 182 VAL A N 1
ATOM 1399 C CA . VAL A 1 182 ? 3.435 13.654 2.802 1.00 98.88 182 VAL A CA 1
ATOM 1400 C C . VAL A 1 182 ? 4.947 13.550 2.756 1.00 98.88 182 VAL A C 1
ATOM 1402 O O . VAL A 1 182 ? 5.591 13.775 3.780 1.00 98.88 182 VAL A O 1
ATOM 1405 N N . PHE A 1 183 ? 5.508 13.230 1.593 1.00 98.75 183 PHE A N 1
ATOM 1406 C CA . PHE A 1 183 ? 6.952 13.247 1.385 1.00 98.75 183 PHE A CA 1
ATOM 1407 C C . PHE A 1 183 ? 7.329 13.924 0.070 1.00 98.75 183 PHE A C 1
ATOM 1409 O O . PHE A 1 183 ? 6.571 13.895 -0.897 1.00 98.75 183 PHE A O 1
ATOM 1416 N N . GLU A 1 184 ? 8.509 14.535 0.053 1.00 98.44 184 GLU A N 1
ATOM 1417 C CA . GLU A 1 184 ? 9.086 15.209 -1.109 1.00 98.44 184 GLU A CA 1
ATOM 1418 C C . GLU A 1 184 ? 10.342 14.476 -1.559 1.00 98.44 184 GLU A C 1
ATOM 1420 O O . GLU A 1 184 ? 11.249 14.238 -0.756 1.00 98.44 184 GLU A O 1
ATOM 1425 N N . THR A 1 185 ? 10.421 14.166 -2.847 1.00 98.06 185 THR A N 1
ATOM 1426 C CA . THR A 1 185 ? 11.633 13.631 -3.464 1.00 98.06 185 THR A CA 1
ATOM 1427 C C . THR A 1 185 ? 12.521 14.744 -3.997 1.00 98.06 185 THR A C 1
ATOM 1429 O O . THR A 1 185 ? 12.048 15.700 -4.610 1.00 98.06 185 THR A O 1
ATOM 1432 N N . CYS A 1 186 ? 13.817 14.545 -3.848 1.00 92.12 186 CYS A N 1
ATOM 1433 C CA . CYS A 1 186 ? 14.886 15.220 -4.570 1.00 92.12 186 CYS A CA 1
ATOM 1434 C C . CYS A 1 186 ? 15.820 14.134 -5.131 1.00 92.12 186 CYS A C 1
ATOM 1436 O O . CYS A 1 186 ? 16.858 14.452 -5.733 1.00 92.12 186 CYS A O 1
#

Sequence (186 aa):
MVHAYFPSSSIWYDYYGGQQVSPGTDGYADVNAPLDTMPIHIRGGYIIPKQTPGLSTAQQKFNPYNLVVALDSNQKAQGYLFLDDGESIDSIVSGNYAMISFNSTRASSSQYVIQATPVVNGYTESSKLSMTSIMTLGVQGRSICSLSVNGQPWSWYGFESNIGRLFIQNLSLSLSTSWKIVFETC

Organism: Naegleria lovaniensis (NCBI:txid51637)

Mean predicted aligned error: 3.06 Å